Protein AF-A0A061NGL2-F1 (afdb_monomer)

pLDDT: mean 73.77, std 14.97, range [31.89, 95.56]

Mean predicted aligned error: 16.1 Å

Sequence (280 aa):
MYDRYDAMLFIEGTVDHPVAHYEAPSINQSYLPRVLESEIQSIAEEKRIEQSGISEEVIENIAQPITFSLEASDDNARSEAELDQARFFVYILLFVIYFTVLFLGNMIASEVATEKSSRVMELLITSTSPAQQMFGKILGVGLVGLTQYSIIFLVALVTFGMGMDGSLPQVSGNVGQAEQEMIQEASFSLELFMLAFVYFVLGYFLYATLAAMLGSLVTRIEDVGLAVGPMNMLVILALLISMFSLGNPSATITTVTSYIPFFYANDYVFTGWYGRSVLI

Secondary structure (DSSP, 8-state):
-----S-EEEEEEETTEEEEEEE-S-TT--HHHHHHHHHHHHHHHHHHHHHTT--HHHHHHHSS--------SSTTPPPHHHHHHHHHHHHHHHHHHHHHHHHHHHHHHHHHHHHHHSTHHHHHTTTS-HHHHHHHHHHHHHHHHHHHHHHHHHHHHHHHHHHTTT-S----S---HHHHHHHHT----HHHHHHHHHHHHHHHHHHHHHHHHHHHH-SSGGGHHHHHHHHHHHHHHHHHHHHHHHH-TTSHHHHHHHTSGGGTHHHHHHHHHS-S-S--

Foldseek 3Di:
DDDDDQKDWDWDDDLQDIDIDIGHPDPPPPPVVVVVVVVSVVVSVVVCCVVVPPPPVVVCVVPPDDDDDDDDPDPPADDPLLLVLLLVVVLVLLVLLLCLLVVLLLVLLLVLLVCLQDCVVVVVVVPDPPVVVSVVSLVVSVVVSVVVVVVVVVVVCVCVVVVVVVNDDPPPDCCDPSNVVSVVPDPDDPVLVVVSVVVSVLLSVVSNVVSNVLSNVDNDSVCSCVSCVVVSVLSVVLSVLLNVCSVPVQDPSLVVQCVPSNNVVNNVSNCVSRDPDNDD

Solvent-accessible surface area (backbone atoms only — not comparable to full-atom values): 16370 Å² total; per-residue (Å²): 137,79,86,81,75,79,60,49,77,47,79,47,77,48,74,92,56,70,46,75,48,78,48,58,94,56,88,86,60,66,62,63,60,52,51,51,50,55,53,52,48,52,54,35,50,54,51,44,44,66,71,67,69,60,54,69,69,58,52,53,63,70,65,52,77,83,82,82,81,90,76,75,94,47,100,83,56,73,51,70,69,58,50,52,44,50,49,52,54,50,50,53,51,50,52,51,51,53,52,48,44,52,55,54,16,54,50,44,12,43,54,41,9,46,37,67,57,36,74,58,42,74,61,40,67,82,75,49,61,70,68,59,53,53,54,49,47,53,52,50,54,48,50,53,50,52,52,52,51,51,50,54,51,52,50,49,51,51,54,54,61,41,50,75,71,70,75,50,80,78,72,87,60,93,71,49,75,66,60,57,54,52,60,74,72,59,78,81,53,67,67,60,53,52,52,50,49,53,50,48,53,52,50,39,54,56,47,39,53,50,22,37,53,37,10,59,72,44,67,43,60,87,50,31,67,67,53,42,40,67,57,53,52,51,54,51,53,35,51,56,50,45,58,51,28,71,79,40,62,88,39,69,67,39,63,60,37,36,75,39,81,91,34,34,75,57,40,61,61,50,42,67,73,69,50,91,73,88,86,125

Radius of gyration: 32.2 Å; Cα contacts (8 Å, |Δi|>4): 189; chains: 1; bounding box: 90×61×86 Å

Structure (mmCIF, N/CA/C/O backbone):
data_AF-A0A061NGL2-F1
#
_entry.id   AF-A0A061NGL2-F1
#
loop_
_atom_site.group_PDB
_atom_site.id
_atom_site.type_symbol
_atom_site.label_atom_id
_atom_site.label_alt_id
_atom_site.label_comp_id
_atom_site.label_asym_id
_atom_site.label_entity_id
_atom_site.label_seq_id
_atom_site.pdbx_PDB_ins_code
_atom_site.Cartn_x
_atom_site.Cartn_y
_atom_site.Cartn_z
_atom_site.occupancy
_atom_site.B_iso_or_equiv
_atom_site.auth_se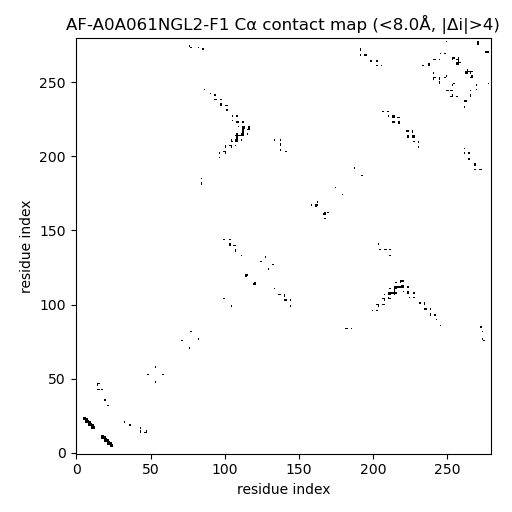q_id
_atom_site.auth_comp_id
_atom_site.auth_asym_id
_atom_site.auth_atom_id
_atom_site.pdbx_PDB_model_num
ATOM 1 N N . MET A 1 1 ? 67.012 -31.009 -23.753 1.00 38.81 1 MET A N 1
ATOM 2 C CA . MET A 1 1 ? 66.091 -30.263 -22.875 1.00 38.81 1 MET A CA 1
ATOM 3 C C . MET A 1 1 ? 65.057 -29.677 -23.824 1.00 38.81 1 MET A C 1
ATOM 5 O O . MET A 1 1 ? 65.388 -28.724 -24.504 1.00 38.81 1 MET A O 1
ATOM 9 N N . TYR A 1 2 ? 63.953 -30.392 -24.068 1.00 44.25 2 TYR A N 1
ATOM 10 C CA . TYR A 1 2 ? 62.964 -30.019 -25.093 1.00 44.25 2 TYR A CA 1
ATOM 11 C C . TYR A 1 2 ? 61.930 -29.077 -24.470 1.00 44.25 2 TYR A C 1
ATOM 13 O O . TYR A 1 2 ? 61.371 -29.418 -23.425 1.00 44.25 2 TYR A O 1
ATOM 21 N N . ASP A 1 3 ? 61.724 -27.920 -25.100 1.00 48.19 3 ASP A N 1
ATOM 22 C CA . ASP A 1 3 ? 60.715 -26.920 -24.748 1.00 48.19 3 ASP A CA 1
ATOM 23 C C . ASP A 1 3 ? 59.327 -27.568 -24.681 1.00 48.19 3 ASP A C 1
ATOM 25 O O . ASP A 1 3 ? 58.820 -28.100 -25.670 1.00 48.19 3 ASP A O 1
ATOM 29 N N . ARG A 1 4 ? 58.720 -27.570 -23.489 1.00 50.47 4 ARG A N 1
ATOM 30 C CA . ARG A 1 4 ? 57.322 -27.971 -23.323 1.00 50.47 4 ARG A CA 1
ATOM 31 C C . ARG A 1 4 ? 56.453 -26.775 -23.679 1.00 50.47 4 ARG A C 1
ATOM 33 O O . ARG A 1 4 ? 56.374 -25.828 -22.909 1.00 50.47 4 ARG A O 1
ATOM 40 N N . TYR A 1 5 ? 55.823 -26.835 -24.842 1.00 57.66 5 TYR A N 1
ATOM 41 C CA . TYR A 1 5 ? 54.740 -25.932 -25.205 1.00 57.66 5 TYR A CA 1
ATOM 42 C C . TYR A 1 5 ? 53.499 -26.259 -24.361 1.00 57.66 5 TYR A C 1
ATOM 44 O O . TYR A 1 5 ? 53.143 -27.430 -24.222 1.00 57.66 5 TYR A O 1
ATOM 52 N N . ASP A 1 6 ? 52.853 -25.234 -23.800 1.00 62.62 6 ASP A N 1
ATOM 53 C CA . ASP A 1 6 ? 51.676 -25.387 -22.931 1.00 62.62 6 ASP A CA 1
ATOM 54 C C . ASP A 1 6 ? 50.353 -25.576 -23.707 1.00 62.62 6 ASP A C 1
ATOM 56 O O . ASP A 1 6 ? 49.388 -26.065 -23.129 1.00 62.62 6 ASP A O 1
ATOM 60 N N . ALA A 1 7 ? 50.301 -25.229 -25.002 1.00 62.44 7 ALA A N 1
ATOM 61 C CA . ALA A 1 7 ? 49.246 -25.569 -25.971 1.00 62.44 7 ALA A CA 1
ATOM 62 C C . ALA A 1 7 ? 49.716 -25.228 -27.403 1.00 62.44 7 ALA A C 1
ATOM 64 O O . ALA A 1 7 ? 50.581 -24.364 -27.575 1.00 62.44 7 ALA A O 1
ATOM 65 N N . MET A 1 8 ? 49.147 -25.866 -28.429 1.00 65.50 8 MET A N 1
ATOM 66 C CA . MET A 1 8 ? 49.402 -25.568 -29.847 1.00 65.50 8 MET A CA 1
ATOM 67 C C . MET A 1 8 ? 48.093 -25.357 -30.611 1.00 65.50 8 MET A C 1
ATOM 69 O O . MET A 1 8 ? 47.112 -26.058 -30.390 1.00 65.50 8 MET A O 1
ATOM 73 N N . LEU A 1 9 ? 48.085 -24.391 -31.529 1.00 68.00 9 LEU A N 1
ATOM 74 C CA . LEU A 1 9 ? 46.975 -24.119 -32.438 1.00 68.00 9 LEU A CA 1
ATOM 75 C C . LEU A 1 9 ? 47.466 -24.315 -33.874 1.00 68.00 9 LEU A C 1
ATOM 77 O O . LEU A 1 9 ? 48.361 -23.598 -34.322 1.00 68.00 9 LEU A O 1
ATOM 81 N N . PHE A 1 10 ? 46.869 -25.262 -34.588 1.00 69.44 10 PHE A N 1
ATOM 82 C CA . PHE A 1 10 ? 47.096 -25.484 -36.011 1.00 69.44 10 PHE A CA 1
ATOM 83 C C . PHE A 1 10 ? 45.914 -24.916 -36.787 1.00 69.44 10 PHE A C 1
ATOM 85 O O . PHE A 1 10 ? 44.768 -25.243 -36.494 1.00 69.44 10 PHE A O 1
ATOM 92 N N . ILE A 1 11 ? 46.181 -24.057 -37.765 1.00 63.62 11 ILE A N 1
ATOM 93 C CA . ILE A 1 11 ? 45.157 -23.523 -38.665 1.00 63.62 11 ILE A CA 1
ATOM 94 C C . ILE A 1 11 ? 45.487 -24.051 -40.057 1.00 63.62 11 ILE A C 1
ATOM 96 O O . ILE A 1 11 ? 46.525 -23.705 -40.622 1.00 63.62 11 ILE A O 1
ATOM 100 N N . GLU A 1 12 ? 44.621 -24.905 -40.588 1.00 65.31 12 GLU A N 1
ATOM 101 C CA . GLU A 1 12 ? 44.744 -25.507 -41.915 1.00 65.31 12 GLU A CA 1
ATOM 102 C C . GLU A 1 12 ? 43.545 -25.110 -42.791 1.00 65.31 12 GLU A C 1
ATOM 104 O O . GLU A 1 12 ? 42.467 -24.805 -42.288 1.00 65.31 12 GLU A O 1
ATOM 109 N N . GLY A 1 13 ? 43.716 -25.105 -44.116 1.00 62.22 13 GLY A N 1
ATOM 110 C CA . GLY A 1 13 ? 42.636 -24.830 -45.074 1.00 62.22 13 GLY A CA 1
ATOM 111 C C . GLY A 1 13 ? 42.765 -23.511 -45.844 1.00 62.22 13 GLY A C 1
ATOM 112 O O . GLY A 1 13 ? 43.790 -22.830 -45.810 1.00 62.22 13 GLY A O 1
ATOM 113 N N . THR A 1 14 ? 41.721 -23.188 -46.607 1.00 58.84 14 THR A N 1
ATOM 114 C CA . THR A 1 14 ? 41.602 -21.962 -47.415 1.00 58.84 14 THR A CA 1
ATOM 115 C C . THR A 1 14 ? 40.806 -20.898 -46.661 1.00 58.84 14 THR A C 1
ATOM 117 O O . THR A 1 14 ? 40.037 -21.227 -45.765 1.00 58.84 14 THR A O 1
ATOM 120 N N . VAL A 1 15 ? 40.935 -19.624 -47.044 1.00 58.91 15 VAL A N 1
ATOM 121 C CA . VAL A 1 15 ? 40.212 -18.495 -46.413 1.00 58.91 15 VAL A CA 1
ATOM 122 C C . VAL A 1 15 ? 38.687 -18.715 -46.372 1.00 58.91 15 VAL A C 1
ATOM 124 O O . VAL A 1 15 ? 38.028 -18.334 -45.408 1.00 58.91 15 VAL A O 1
ATOM 127 N N . ASP A 1 16 ? 38.131 -19.432 -47.350 1.00 56.53 16 ASP A N 1
ATOM 128 C CA . ASP A 1 16 ? 36.709 -19.790 -47.371 1.00 56.53 16 ASP A CA 1
ATOM 129 C C . ASP A 1 16 ? 36.310 -20.840 -46.320 1.00 56.53 16 ASP A C 1
ATOM 131 O O . ASP A 1 16 ? 35.177 -20.825 -45.844 1.00 56.53 16 ASP A O 1
ATOM 135 N N . HIS A 1 17 ? 37.224 -21.724 -45.911 1.00 60.50 17 HIS A N 1
ATOM 136 C CA . HIS A 1 17 ? 36.967 -22.830 -44.980 1.00 60.50 17 HIS A CA 1
ATOM 137 C C . HIS A 1 17 ? 38.187 -23.075 -44.068 1.00 60.50 17 HIS A C 1
ATOM 139 O O . HIS A 1 17 ? 38.893 -24.073 -44.250 1.00 60.50 17 HIS A O 1
ATOM 145 N N . PRO A 1 18 ? 38.477 -22.174 -43.108 1.00 63.97 18 PRO A N 1
ATOM 146 C CA . PRO A 1 18 ? 39.550 -22.394 -42.149 1.00 63.97 18 PRO A CA 1
ATOM 147 C C . PRO A 1 18 ? 39.149 -23.495 -41.162 1.00 63.97 18 PRO A C 1
ATOM 149 O O . PRO A 1 18 ? 38.063 -23.466 -40.581 1.00 63.97 18 PRO A O 1
ATOM 152 N N . VAL A 1 19 ? 40.037 -24.462 -40.959 1.00 68.06 19 VAL A N 1
ATOM 153 C CA . VAL A 1 19 ? 39.898 -25.530 -39.968 1.00 68.06 19 VAL A CA 1
ATOM 154 C C . VAL A 1 19 ? 40.960 -25.306 -38.896 1.00 68.06 19 VAL A C 1
ATOM 156 O O . VAL A 1 19 ? 42.158 -25.380 -39.165 1.00 68.06 19 VAL A O 1
ATOM 159 N N . ALA A 1 20 ? 40.519 -24.993 -37.677 1.00 68.00 20 ALA A N 1
ATOM 160 C CA . ALA A 1 20 ? 41.398 -24.758 -36.539 1.00 68.00 20 ALA A CA 1
ATOM 161 C C . ALA A 1 20 ? 41.412 -25.978 -35.605 1.00 68.00 20 ALA A C 1
ATOM 163 O O . ALA A 1 20 ? 40.375 -26.411 -35.103 1.00 68.00 20 ALA A O 1
ATOM 164 N N . HIS A 1 21 ? 42.599 -26.517 -35.346 1.00 70.50 21 HIS A N 1
ATOM 165 C CA . HIS A 1 21 ? 42.844 -27.603 -34.406 1.00 70.50 21 HIS A CA 1
ATOM 166 C C . HIS A 1 21 ? 43.615 -27.062 -33.200 1.00 70.50 21 HIS A C 1
ATOM 168 O O . HIS A 1 21 ? 44.769 -26.656 -33.322 1.00 70.50 21 HIS A O 1
ATOM 174 N N . TYR A 1 22 ? 42.976 -27.051 -32.031 1.00 70.94 22 TYR A N 1
ATOM 175 C CA . TYR A 1 22 ? 43.598 -26.632 -30.776 1.00 70.94 22 TYR A CA 1
ATOM 176 C C . TYR A 1 22 ? 43.978 -27.856 -29.936 1.00 70.94 22 TYR A C 1
ATOM 178 O O . TYR A 1 22 ? 43.113 -28.619 -29.504 1.00 70.94 22 TYR A O 1
ATOM 186 N N . GLU A 1 23 ? 45.273 -28.040 -29.705 1.00 68.81 23 GLU A N 1
ATOM 187 C CA . GLU A 1 23 ? 45.841 -29.120 -28.907 1.00 68.81 23 GLU A CA 1
ATOM 188 C C . GLU A 1 23 ? 46.327 -28.565 -27.562 1.00 68.81 23 GLU A C 1
ATOM 190 O O . GLU A 1 23 ? 47.229 -27.728 -27.505 1.00 68.81 23 GLU A O 1
ATOM 195 N N . ALA A 1 24 ? 45.726 -29.029 -26.463 1.00 72.56 24 ALA A N 1
ATOM 196 C CA . ALA A 1 24 ? 46.085 -28.610 -25.111 1.00 72.56 24 ALA A CA 1
ATOM 197 C C . ALA A 1 24 ? 46.208 -29.804 -24.144 1.00 72.56 24 ALA A C 1
ATOM 199 O O . ALA A 1 24 ? 45.537 -30.821 -24.333 1.00 72.56 24 ALA A O 1
ATOM 200 N N . PRO A 1 25 ? 46.997 -29.681 -23.055 1.00 64.62 25 PRO A N 1
ATOM 201 C CA . PRO A 1 25 ? 47.223 -30.749 -22.075 1.00 64.62 25 PRO A CA 1
ATOM 202 C C . PRO A 1 25 ? 45.967 -31.202 -21.311 1.00 64.62 25 PRO A C 1
ATOM 204 O O . PRO A 1 25 ? 45.989 -32.244 -20.658 1.00 64.62 25 PRO A O 1
ATOM 207 N N . SER A 1 26 ? 44.890 -30.408 -21.327 1.00 60.12 26 SER A N 1
ATOM 208 C CA . SER A 1 26 ? 43.633 -30.692 -20.628 1.00 60.12 26 SER A CA 1
ATOM 209 C C . SER A 1 26 ? 42.436 -30.051 -21.337 1.00 60.12 26 SER A C 1
ATOM 211 O O . SER A 1 26 ? 42.451 -28.862 -21.643 1.00 60.12 26 SER A O 1
ATOM 213 N N . ILE A 1 27 ? 41.364 -30.828 -21.521 1.00 62.75 27 ILE A N 1
ATOM 214 C CA . ILE A 1 27 ? 40.109 -30.423 -22.189 1.00 62.75 27 ILE A CA 1
ATOM 215 C C . ILE A 1 27 ? 39.273 -29.448 -21.323 1.00 62.75 27 ILE A C 1
ATOM 217 O O . ILE A 1 27 ? 38.357 -28.794 -21.815 1.00 62.75 27 ILE A O 1
ATOM 221 N N . ASN A 1 28 ? 39.609 -29.277 -20.037 1.00 58.25 28 ASN A N 1
ATOM 222 C CA . ASN A 1 28 ? 38.872 -28.400 -19.112 1.00 58.25 28 ASN A CA 1
ATOM 223 C C . ASN A 1 28 ? 39.134 -26.893 -19.312 1.00 58.25 28 ASN A C 1
ATOM 225 O O . ASN A 1 28 ? 38.541 -26.070 -18.615 1.00 58.25 28 ASN A O 1
ATOM 229 N N . GLN A 1 29 ? 40.013 -26.504 -20.237 1.00 61.97 29 GLN A N 1
ATOM 230 C CA . GLN A 1 29 ? 40.279 -25.100 -20.556 1.00 61.97 29 GLN A CA 1
ATOM 231 C C . GLN A 1 29 ? 39.332 -24.618 -21.663 1.00 61.97 29 GLN A C 1
ATOM 233 O O . GLN A 1 29 ? 39.733 -24.459 -22.807 1.00 61.97 29 GLN A O 1
ATOM 238 N N . SER A 1 30 ? 38.056 -24.390 -21.343 1.00 63.69 30 SER A N 1
ATOM 239 C CA . SER A 1 30 ? 37.034 -24.024 -22.346 1.00 63.69 30 SER A CA 1
ATOM 240 C C . SER A 1 30 ? 37.036 -22.543 -22.755 1.00 63.69 30 SER A C 1
ATOM 242 O O . SER A 1 30 ? 36.334 -22.166 -23.689 1.00 63.69 30 SER A O 1
ATOM 244 N N . TYR A 1 31 ? 37.782 -21.690 -22.046 1.00 72.88 31 TYR A N 1
ATOM 245 C CA . TYR A 1 31 ? 37.795 -20.242 -22.276 1.00 72.88 31 TYR A CA 1
ATOM 246 C C . TYR A 1 31 ? 38.684 -19.841 -23.461 1.00 72.88 31 TYR A C 1
ATOM 248 O O . TYR A 1 31 ? 38.203 -19.211 -24.396 1.00 72.88 31 TYR A O 1
ATOM 256 N N . LEU A 1 32 ? 39.959 -20.248 -23.458 1.00 73.31 32 LEU A N 1
ATOM 257 C CA . LEU A 1 32 ? 40.917 -19.874 -24.506 1.00 73.31 32 LEU A CA 1
ATOM 258 C C . LEU A 1 32 ? 40.525 -20.369 -25.913 1.00 73.31 32 LEU A C 1
ATOM 260 O O . LEU A 1 32 ? 40.590 -19.557 -26.832 1.00 73.31 32 LEU A O 1
ATOM 264 N N . PRO A 1 33 ? 40.049 -21.616 -26.115 1.00 75.56 33 PRO A N 1
ATOM 265 C CA . PRO A 1 33 ? 39.593 -22.072 -27.428 1.00 75.56 33 PRO A CA 1
ATOM 266 C C . PRO A 1 33 ? 38.422 -21.255 -27.975 1.00 75.56 33 PRO A C 1
ATOM 268 O O . PRO A 1 33 ? 38.411 -20.955 -29.158 1.00 75.56 33 PRO A O 1
ATOM 271 N N . ARG A 1 34 ? 37.473 -20.839 -27.121 1.00 76.38 34 ARG A N 1
ATOM 272 C CA . ARG A 1 34 ? 36.323 -20.015 -27.536 1.00 76.38 34 ARG A CA 1
ATOM 273 C C . ARG A 1 34 ? 36.727 -18.612 -27.969 1.00 76.38 34 ARG A C 1
ATOM 275 O O . ARG A 1 34 ? 36.160 -18.086 -28.919 1.00 76.38 34 ARG A O 1
ATOM 282 N N . VAL A 1 35 ? 37.692 -18.006 -27.275 1.00 80.50 35 VAL A N 1
ATOM 283 C CA . VAL A 1 35 ? 38.230 -16.699 -27.677 1.00 80.50 35 VAL A CA 1
ATOM 284 C C . VAL A 1 35 ? 38.963 -16.837 -29.010 1.00 80.50 35 VAL A C 1
ATOM 286 O O . VAL A 1 35 ? 38.701 -16.069 -29.926 1.00 80.50 35 VAL A O 1
ATOM 289 N N . LEU A 1 36 ? 39.817 -17.855 -29.156 1.00 79.00 36 LEU A N 1
ATOM 290 C CA . LEU A 1 36 ? 40.545 -18.101 -30.403 1.00 79.00 36 LEU A CA 1
ATOM 291 C C . LEU A 1 36 ? 39.604 -18.403 -31.578 1.00 79.00 36 LEU A C 1
ATOM 293 O O . LEU A 1 36 ? 39.830 -17.895 -32.668 1.00 79.00 36 LEU A O 1
ATOM 297 N N . GLU A 1 37 ? 38.541 -19.178 -31.366 1.00 79.06 37 GLU A N 1
ATOM 298 C CA . GLU A 1 37 ? 37.513 -19.449 -32.377 1.00 79.06 37 GLU A CA 1
ATOM 299 C C . GLU A 1 37 ? 36.807 -18.162 -32.826 1.00 79.06 37 GLU A C 1
ATOM 301 O O . GLU A 1 37 ? 36.716 -17.914 -34.026 1.00 79.06 37 GLU A O 1
ATOM 306 N N . SER A 1 38 ? 36.392 -17.307 -31.883 1.00 81.19 38 SER A N 1
ATOM 307 C CA . SER A 1 38 ? 35.755 -16.019 -32.192 1.00 81.19 38 SER A CA 1
ATOM 308 C C . SER A 1 38 ? 36.679 -15.084 -32.976 1.00 81.19 38 SER A C 1
ATOM 310 O O . SER A 1 38 ? 36.238 -14.453 -33.930 1.00 81.19 38 SER A O 1
ATOM 312 N N . GLU A 1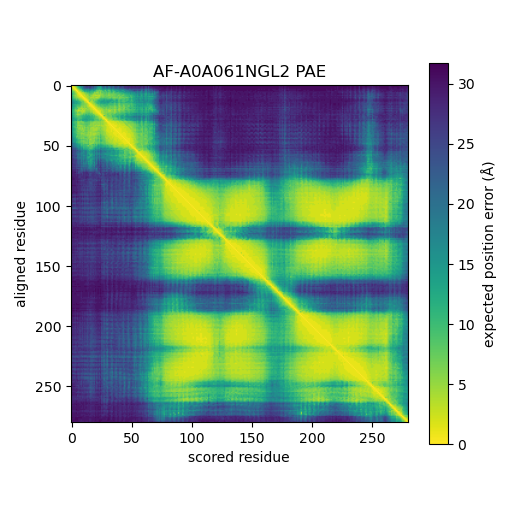 39 ? 37.955 -14.994 -32.597 1.00 78.50 39 GLU A N 1
ATOM 313 C CA . GLU A 1 39 ? 38.937 -14.142 -33.282 1.00 78.50 39 GLU A CA 1
ATOM 314 C C . GLU A 1 39 ? 39.264 -14.670 -34.689 1.00 78.50 39 GLU A C 1
ATOM 316 O O . GLU A 1 39 ? 39.316 -13.904 -35.652 1.00 78.50 39 GLU A O 1
ATOM 321 N N . ILE A 1 40 ? 39.430 -15.991 -34.845 1.00 80.19 40 ILE A N 1
ATOM 322 C CA . ILE A 1 40 ? 39.641 -16.622 -36.159 1.00 80.19 40 ILE A CA 1
ATOM 323 C C . ILE A 1 40 ? 38.418 -16.412 -37.052 1.00 80.19 40 ILE A C 1
ATOM 325 O O . ILE A 1 40 ? 38.580 -16.163 -38.247 1.00 80.19 40 ILE A O 1
ATOM 329 N N . GLN A 1 41 ? 37.212 -16.496 -36.490 1.00 78.44 41 GLN A N 1
ATOM 330 C CA . GLN A 1 41 ? 35.982 -16.265 -37.232 1.00 78.44 41 GLN A CA 1
ATOM 331 C C . GLN A 1 41 ? 35.882 -14.816 -37.726 1.00 78.44 41 GLN A C 1
ATOM 333 O O . GLN A 1 41 ? 35.654 -14.625 -38.920 1.00 78.44 41 GLN A O 1
ATOM 338 N N . SER A 1 42 ? 36.152 -13.821 -36.877 1.00 79.50 42 SER A N 1
ATOM 339 C CA . SER A 1 42 ? 36.176 -12.405 -37.278 1.00 79.50 42 SER A CA 1
ATOM 340 C C . SER A 1 42 ? 37.183 -12.135 -38.403 1.00 79.50 42 SER A C 1
ATOM 342 O O . SER A 1 42 ? 36.847 -11.506 -39.404 1.00 79.50 42 SER A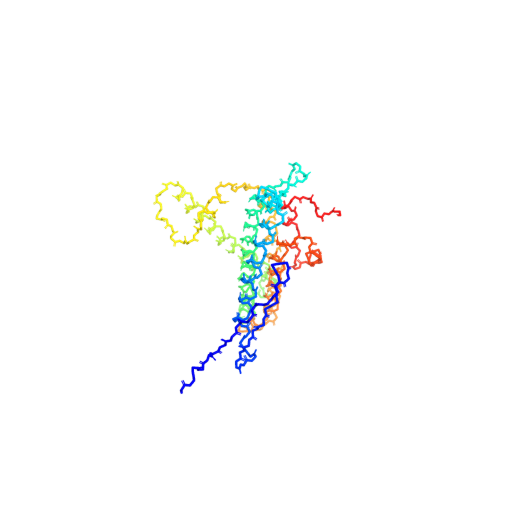 O 1
ATOM 344 N N . ILE A 1 43 ? 38.404 -12.677 -38.295 1.00 79.25 43 ILE A N 1
ATOM 345 C CA . ILE A 1 43 ? 39.451 -12.511 -39.321 1.00 79.25 43 ILE A CA 1
ATOM 346 C C . ILE A 1 43 ? 39.076 -13.233 -40.627 1.00 79.25 43 ILE A C 1
ATOM 348 O O . ILE A 1 43 ? 39.378 -12.755 -41.723 1.00 79.25 43 ILE A O 1
ATOM 352 N N . ALA A 1 44 ? 38.442 -14.405 -40.539 1.00 77.25 44 ALA A N 1
ATOM 353 C CA . ALA A 1 44 ? 37.970 -15.133 -41.713 1.00 77.25 44 ALA A CA 1
ATOM 354 C C . ALA A 1 44 ? 36.823 -14.391 -42.414 1.00 77.25 44 ALA A C 1
ATOM 356 O O . ALA A 1 44 ? 36.786 -14.360 -43.642 1.00 77.25 44 ALA A O 1
ATOM 357 N N . GLU A 1 45 ? 35.909 -13.780 -41.660 1.00 75.25 45 GLU A N 1
ATOM 358 C CA . GLU A 1 45 ? 34.829 -12.941 -42.190 1.00 75.25 45 GLU A CA 1
ATOM 359 C C . GLU A 1 45 ? 35.377 -11.693 -42.896 1.00 75.25 45 GLU A C 1
ATOM 361 O O . GLU A 1 45 ? 35.014 -11.455 -44.048 1.00 75.25 45 GLU A O 1
ATOM 366 N N . GLU A 1 46 ? 36.326 -10.979 -42.283 1.00 73.94 46 GLU A N 1
ATOM 367 C CA . GLU A 1 46 ? 37.010 -9.821 -42.881 1.00 73.94 46 GLU A CA 1
ATOM 368 C C . GLU A 1 46 ? 37.712 -10.184 -44.201 1.00 73.94 46 GLU A C 1
ATOM 370 O O . GLU A 1 46 ? 37.532 -9.522 -45.225 1.00 73.94 46 GLU A O 1
ATOM 375 N N . LYS A 1 47 ? 38.451 -11.300 -44.229 1.00 72.88 47 LYS A N 1
ATOM 376 C CA . LYS A 1 47 ? 39.133 -11.745 -45.454 1.00 72.88 47 LYS A CA 1
ATOM 377 C C . LYS A 1 47 ? 38.180 -12.258 -46.532 1.00 72.88 47 LYS A C 1
ATOM 379 O O . LYS A 1 47 ? 38.468 -12.089 -47.716 1.00 72.88 47 LYS A O 1
ATOM 384 N N . ARG A 1 48 ? 37.062 -12.897 -46.167 1.00 72.00 48 ARG A N 1
ATOM 385 C CA . ARG A 1 48 ? 36.024 -13.311 -47.133 1.00 72.00 48 ARG A CA 1
ATOM 386 C C . ARG A 1 48 ? 35.361 -12.096 -47.767 1.00 72.00 48 ARG A C 1
ATOM 388 O O . ARG A 1 48 ? 35.133 -12.089 -48.974 1.00 72.00 48 ARG A O 1
ATOM 395 N N . ILE A 1 49 ? 35.103 -11.065 -46.969 1.00 71.38 49 ILE A N 1
ATOM 396 C CA . ILE A 1 49 ? 34.627 -9.762 -47.428 1.00 71.38 49 ILE A CA 1
ATOM 397 C C . ILE A 1 49 ? 35.604 -9.175 -48.457 1.00 71.38 49 ILE A C 1
ATOM 399 O O . ILE A 1 49 ? 35.195 -8.899 -49.585 1.00 71.38 49 ILE A O 1
ATOM 403 N N . GLU A 1 50 ? 36.897 -9.116 -48.130 1.00 70.44 50 GLU A N 1
ATOM 404 C CA . GLU A 1 50 ? 37.945 -8.593 -49.019 1.00 70.44 50 GLU A CA 1
ATOM 405 C C . GLU A 1 50 ? 38.050 -9.387 -50.341 1.00 70.44 50 GLU A C 1
ATOM 407 O O . GLU A 1 50 ? 38.169 -8.810 -51.423 1.00 70.44 50 GLU A O 1
ATOM 412 N N . GLN A 1 51 ? 37.953 -10.721 -50.280 1.00 70.44 51 GLN A N 1
ATOM 413 C CA . GLN A 1 51 ? 38.081 -11.608 -51.448 1.00 70.44 51 GLN A CA 1
ATOM 414 C C . GLN A 1 51 ? 36.824 -11.690 -52.317 1.00 70.44 51 GLN A C 1
ATOM 416 O O . GLN A 1 51 ? 36.920 -11.952 -53.518 1.00 70.44 51 GLN A O 1
ATOM 421 N N . SER A 1 52 ? 35.647 -11.465 -51.735 1.00 68.06 52 SER A N 1
ATOM 422 C CA . SER A 1 52 ? 34.366 -11.509 -52.449 1.00 68.06 52 SER A CA 1
ATOM 423 C C . SER A 1 52 ? 34.155 -10.324 -53.402 1.00 68.06 52 SER A C 1
ATOM 425 O O . SER A 1 52 ? 33.217 -10.340 -54.199 1.00 68.06 52 SER A O 1
ATOM 427 N N . GLY A 1 53 ? 35.032 -9.310 -53.355 1.00 66.69 53 GLY A N 1
ATOM 428 C CA . GLY A 1 53 ? 34.961 -8.124 -54.213 1.00 66.69 53 GLY A CA 1
ATOM 429 C C . GLY A 1 53 ? 33.726 -7.256 -53.955 1.00 66.69 53 GLY A C 1
ATOM 430 O O . GLY A 1 53 ? 33.393 -6.398 -54.774 1.00 66.69 53 GLY A O 1
ATOM 431 N N . ILE A 1 54 ? 33.031 -7.496 -52.842 1.00 71.44 54 ILE A N 1
ATOM 432 C CA . ILE A 1 54 ? 31.904 -6.692 -52.382 1.00 71.44 54 ILE A CA 1
ATOM 433 C C . ILE A 1 54 ? 32.488 -5.362 -51.903 1.00 71.44 54 ILE A C 1
ATOM 435 O O . ILE A 1 54 ? 33.396 -5.351 -51.075 1.00 71.44 54 ILE A O 1
ATOM 439 N N . SER A 1 55 ? 32.019 -4.237 -52.453 1.00 69.88 55 SER A N 1
ATOM 440 C CA . SER A 1 55 ? 32.505 -2.934 -52.000 1.00 69.88 55 SER A CA 1
ATOM 441 C C . SER A 1 55 ? 32.145 -2.735 -50.528 1.00 69.88 55 SER A C 1
ATOM 443 O O . SER A 1 55 ? 31.062 -3.119 -50.086 1.00 69.88 55 SER A O 1
ATOM 445 N N . GLU A 1 56 ? 33.050 -2.115 -49.775 1.00 66.06 56 GLU A N 1
ATOM 446 C CA . GLU A 1 56 ? 32.872 -1.786 -48.353 1.00 66.06 56 GLU A CA 1
ATOM 447 C C . GLU A 1 56 ? 31.547 -1.034 -48.109 1.00 66.06 56 GLU A C 1
ATOM 449 O O . GLU A 1 56 ? 30.832 -1.302 -47.150 1.00 66.06 56 GLU A O 1
ATOM 454 N N . GLU A 1 57 ? 31.128 -0.229 -49.089 1.00 63.91 57 GLU A N 1
ATOM 455 C CA . GLU A 1 57 ? 29.839 0.468 -49.141 1.00 63.91 57 GLU A CA 1
ATOM 456 C C . GLU A 1 57 ? 28.614 -0.474 -49.138 1.00 63.91 57 GLU A C 1
ATOM 458 O O . GLU A 1 57 ? 27.592 -0.168 -48.526 1.00 63.91 57 GLU A O 1
ATOM 463 N N . VAL A 1 58 ? 28.674 -1.639 -49.794 1.00 68.38 58 VAL A N 1
ATOM 464 C CA . VAL A 1 58 ? 27.576 -2.627 -49.776 1.00 68.38 58 VAL A CA 1
ATOM 465 C C . VAL A 1 58 ? 27.495 -3.320 -48.415 1.00 68.38 58 VAL A C 1
ATOM 467 O O . VAL A 1 58 ? 26.397 -3.615 -47.947 1.00 68.38 58 VAL A O 1
ATOM 470 N N . ILE A 1 59 ? 28.630 -3.536 -47.751 1.00 68.50 59 ILE A N 1
ATOM 471 C CA . ILE A 1 59 ? 28.671 -4.136 -46.412 1.00 68.50 59 ILE A CA 1
ATOM 472 C C . ILE A 1 59 ? 28.171 -3.150 -45.364 1.00 68.50 59 ILE A C 1
ATOM 474 O O . ILE A 1 59 ? 27.342 -3.531 -44.541 1.00 68.50 59 ILE A O 1
ATOM 478 N N . GLU A 1 60 ? 28.576 -1.881 -45.440 1.00 70.38 60 GLU A N 1
ATOM 479 C CA . GLU A 1 60 ? 28.037 -0.829 -44.575 1.00 70.38 60 GLU A CA 1
ATOM 480 C C . GLU A 1 60 ? 26.527 -0.660 -44.749 1.00 70.38 60 GLU A C 1
ATOM 482 O O . GLU A 1 60 ? 25.829 -0.448 -43.760 1.00 70.38 60 GLU A O 1
ATOM 487 N N . ASN A 1 61 ? 26.007 -0.800 -45.974 1.00 71.56 61 ASN A N 1
ATOM 488 C CA . ASN A 1 61 ? 24.569 -0.746 -46.246 1.00 71.56 61 ASN A CA 1
ATOM 489 C C . ASN A 1 61 ? 23.803 -1.962 -45.700 1.00 71.56 61 ASN A C 1
ATOM 491 O O . ASN A 1 61 ? 22.683 -1.807 -45.218 1.00 71.56 61 ASN A O 1
ATOM 495 N N . ILE A 1 62 ? 24.385 -3.165 -45.749 1.00 71.81 62 ILE A N 1
ATOM 496 C CA . ILE A 1 62 ? 23.776 -4.382 -45.179 1.00 71.81 62 ILE A CA 1
ATOM 497 C C . ILE A 1 62 ? 23.852 -4.373 -43.644 1.00 71.81 62 ILE A C 1
ATOM 499 O O . ILE A 1 62 ? 22.944 -4.871 -42.981 1.00 71.81 62 ILE A O 1
ATOM 503 N N . ALA A 1 63 ? 24.916 -3.799 -43.081 1.00 69.88 63 ALA A N 1
ATOM 504 C CA . ALA A 1 63 ? 25.147 -3.697 -41.643 1.00 69.88 63 ALA A CA 1
ATOM 505 C C . ALA A 1 63 ? 24.466 -2.480 -40.991 1.00 69.88 63 ALA A C 1
ATOM 507 O O . ALA A 1 63 ? 24.574 -2.315 -39.773 1.00 69.88 63 ALA A O 1
ATOM 508 N N . GLN A 1 64 ? 23.763 -1.634 -41.760 1.00 72.00 64 GLN A N 1
ATOM 509 C CA . GLN A 1 64 ? 22.999 -0.533 -41.180 1.00 72.00 64 GLN A CA 1
ATOM 510 C C . GLN A 1 64 ? 21.979 -1.088 -40.174 1.00 72.00 64 GLN A C 1
ATOM 512 O O . GLN A 1 64 ? 21.158 -1.941 -40.530 1.00 72.00 64 GLN A O 1
ATOM 517 N N . PRO A 1 65 ? 21.989 -0.608 -38.920 1.00 63.59 65 PRO A N 1
ATOM 518 C CA . PRO A 1 65 ? 21.003 -1.027 -37.943 1.00 63.59 65 PRO A CA 1
ATOM 519 C C . PRO A 1 65 ? 19.613 -0.587 -38.406 1.00 63.59 65 PRO A C 1
ATOM 521 O O . PRO A 1 65 ? 19.385 0.568 -38.773 1.00 63.59 65 PRO A O 1
ATOM 524 N N . ILE A 1 66 ? 18.659 -1.516 -38.363 1.00 70.44 66 ILE A N 1
ATOM 525 C CA . ILE A 1 66 ? 17.257 -1.201 -38.632 1.00 70.44 66 ILE A CA 1
ATOM 526 C C . ILE A 1 66 ? 16.796 -0.223 -37.549 1.00 70.44 66 ILE A C 1
ATOM 528 O O . ILE A 1 66 ? 16.726 -0.573 -36.371 1.00 70.44 66 ILE A O 1
ATOM 532 N N . THR A 1 67 ? 16.486 1.011 -37.947 1.00 61.22 67 THR A N 1
ATOM 533 C CA . THR A 1 67 ? 15.914 2.007 -37.037 1.00 61.22 67 THR A CA 1
ATOM 534 C C . THR A 1 67 ? 14.449 1.654 -36.807 1.00 61.22 67 THR A C 1
ATOM 536 O O . THR A 1 67 ? 13.609 1.832 -37.687 1.00 61.22 67 THR A O 1
ATOM 539 N N . PHE A 1 68 ? 14.150 1.097 -35.636 1.00 50.47 68 PHE A N 1
ATOM 540 C CA . PHE A 1 68 ? 12.790 0.771 -35.221 1.00 50.47 68 PHE A CA 1
ATOM 541 C C . PHE A 1 68 ? 12.177 1.994 -34.526 1.00 50.47 68 PHE A C 1
ATOM 543 O O . PHE A 1 68 ? 12.563 2.318 -33.406 1.00 50.47 68 PHE A O 1
ATOM 550 N N . SER A 1 69 ? 11.257 2.689 -35.202 1.00 55.78 69 SER A N 1
ATOM 551 C CA . SER A 1 69 ? 10.467 3.779 -34.613 1.00 55.78 69 SER A CA 1
ATOM 552 C C . SER A 1 69 ? 9.091 3.245 -34.224 1.00 55.78 69 SER A C 1
ATOM 554 O O . SER A 1 69 ? 8.366 2.727 -35.076 1.00 55.78 69 SER A O 1
ATOM 556 N N . LEU A 1 70 ? 8.750 3.333 -32.939 1.00 58.16 70 LEU A N 1
ATOM 557 C CA . LEU A 1 70 ? 7.435 2.977 -32.416 1.00 58.16 70 LEU A CA 1
ATOM 558 C C . LEU A 1 70 ? 6.586 4.253 -32.354 1.00 58.16 70 LEU A C 1
ATOM 560 O O . LEU A 1 70 ? 6.784 5.089 -31.480 1.00 58.16 70 LEU A O 1
ATOM 564 N N . GLU A 1 71 ? 5.643 4.404 -33.280 1.00 59.12 71 GLU A N 1
ATOM 565 C CA . GLU A 1 71 ? 4.682 5.510 -33.271 1.00 59.12 71 GLU A CA 1
ATOM 566 C C . GLU A 1 71 ? 3.311 5.002 -32.822 1.00 59.12 71 GLU A C 1
ATOM 568 O O . GLU A 1 71 ? 2.841 3.945 -33.256 1.00 59.12 71 GLU A O 1
ATOM 573 N N . ALA A 1 72 ? 2.661 5.746 -31.930 1.00 61.19 72 ALA A N 1
ATOM 574 C CA . ALA A 1 72 ? 1.313 5.422 -31.500 1.00 61.19 72 ALA A CA 1
ATOM 575 C C . ALA A 1 72 ? 0.301 5.788 -32.599 1.00 61.19 72 ALA A C 1
ATOM 577 O O . ALA A 1 72 ? 0.347 6.872 -33.167 1.00 61.19 72 ALA A O 1
ATOM 578 N N . SER A 1 73 ? -0.624 4.874 -32.899 1.00 56.94 73 SER A N 1
ATOM 579 C CA . SER A 1 73 ? -1.574 5.015 -34.015 1.00 56.94 73 SER A CA 1
ATOM 580 C C . SER A 1 73 ? -2.813 5.875 -33.696 1.00 56.94 73 SER A C 1
ATOM 582 O O . SER A 1 73 ? -3.677 6.011 -34.562 1.00 56.94 73 SER A O 1
ATOM 584 N N . ASP A 1 74 ? -2.944 6.401 -32.476 1.00 67.31 74 ASP A N 1
ATOM 585 C CA . ASP A 1 74 ? -4.092 7.196 -32.013 1.00 67.31 74 ASP A CA 1
ATOM 586 C C . ASP A 1 74 ? -3.645 8.641 -31.731 1.00 67.31 74 ASP A C 1
ATOM 588 O O . ASP A 1 74 ? -2.656 8.848 -31.032 1.00 67.31 74 ASP A O 1
ATOM 592 N N . ASP A 1 75 ? -4.389 9.632 -32.234 1.00 56.72 75 ASP A N 1
ATOM 593 C CA . ASP A 1 75 ? -4.127 11.069 -32.033 1.00 56.72 75 ASP A CA 1
ATOM 594 C C . ASP A 1 75 ? -4.198 11.489 -30.548 1.00 56.72 75 ASP A C 1
ATOM 596 O O . ASP A 1 75 ? -3.681 12.542 -30.177 1.00 56.72 75 ASP A O 1
ATOM 600 N N . ASN A 1 76 ? -4.827 10.680 -29.683 1.00 57.09 76 ASN A N 1
ATOM 601 C CA . ASN A 1 76 ? -4.861 10.884 -28.226 1.00 57.09 76 ASN A CA 1
ATOM 602 C C . ASN A 1 76 ? -3.827 10.047 -27.454 1.00 57.09 76 ASN A C 1
ATOM 604 O O . ASN A 1 76 ? -3.870 10.005 -26.217 1.00 57.09 76 ASN A O 1
ATOM 608 N N . ALA A 1 77 ? -2.933 9.335 -28.139 1.00 57.84 77 ALA A N 1
ATOM 609 C CA . ALA A 1 77 ? -1.915 8.552 -27.464 1.00 57.84 77 ALA A CA 1
ATOM 610 C C . ALA A 1 77 ? -0.906 9.473 -26.768 1.00 57.84 77 ALA A C 1
ATOM 612 O O . ALA A 1 77 ? -0.276 10.328 -27.386 1.00 57.84 77 ALA A O 1
ATOM 613 N N . ARG A 1 78 ? -0.762 9.278 -25.456 1.00 65.38 78 ARG A N 1
ATOM 614 C CA . ARG A 1 78 ? 0.240 9.974 -24.648 1.00 65.38 78 ARG A CA 1
ATOM 615 C C . ARG A 1 78 ? 1.638 9.570 -25.095 1.00 65.38 78 ARG A C 1
ATOM 617 O O . ARG A 1 78 ? 1.875 8.399 -25.403 1.00 65.38 78 ARG A O 1
ATOM 624 N N . SER A 1 79 ? 2.553 10.532 -25.094 1.00 67.50 79 SER A N 1
ATOM 625 C CA . SER A 1 79 ? 3.968 10.264 -25.353 1.00 67.50 79 SER A CA 1
ATOM 626 C C . SER A 1 79 ? 4.546 9.307 -24.301 1.00 67.50 79 SER A C 1
ATOM 628 O O . SER A 1 79 ? 4.041 9.225 -23.178 1.00 67.50 79 SER A O 1
ATOM 630 N N . GLU A 1 80 ? 5.629 8.596 -24.630 1.00 68.50 80 GLU A N 1
ATOM 631 C CA . GLU A 1 80 ? 6.295 7.711 -23.660 1.00 68.50 80 GLU A CA 1
ATOM 632 C C . GLU A 1 80 ? 6.721 8.467 -22.390 1.00 68.50 80 GLU A C 1
ATOM 634 O O . GLU A 1 80 ? 6.527 7.963 -21.286 1.00 68.50 80 GLU A O 1
ATOM 639 N N . ALA A 1 81 ? 7.185 9.714 -22.527 1.00 67.62 81 ALA A N 1
ATOM 640 C CA . ALA A 1 81 ? 7.565 10.565 -21.399 1.00 67.62 81 ALA A CA 1
ATOM 641 C C . ALA A 1 81 ? 6.380 10.890 -20.465 1.00 67.62 81 ALA A C 1
ATOM 643 O O . ALA A 1 81 ? 6.510 10.806 -19.242 1.00 67.62 81 ALA A O 1
ATOM 644 N N . GLU A 1 82 ? 5.203 11.205 -21.018 1.00 67.06 82 GLU A N 1
ATOM 645 C CA . GLU A 1 82 ? 3.983 11.443 -20.230 1.00 67.06 82 GLU A CA 1
ATOM 646 C C . GLU A 1 82 ? 3.493 10.167 -19.533 1.00 67.06 82 GLU A C 1
ATOM 648 O O . GLU A 1 82 ? 3.014 10.215 -18.396 1.00 67.06 82 GLU A O 1
ATOM 653 N N . LEU A 1 83 ? 3.616 9.011 -20.194 1.00 70.44 83 LEU A N 1
ATOM 654 C CA . LEU A 1 83 ? 3.266 7.718 -19.607 1.00 70.44 83 LEU A CA 1
ATOM 655 C C . LEU A 1 83 ? 4.217 7.336 -18.469 1.00 70.44 83 LEU A C 1
ATOM 657 O O . LEU A 1 83 ? 3.758 6.843 -17.437 1.00 70.44 83 LEU A O 1
ATOM 661 N N . ASP A 1 84 ? 5.513 7.593 -18.610 1.00 74.06 84 ASP A N 1
ATOM 662 C CA . ASP A 1 84 ? 6.501 7.323 -17.564 1.00 74.06 84 ASP A CA 1
ATOM 663 C C . ASP A 1 84 ? 6.340 8.254 -16.359 1.00 74.06 84 ASP A C 1
ATOM 665 O O . ASP A 1 84 ? 6.381 7.796 -15.211 1.00 74.06 84 ASP A O 1
ATOM 669 N N . GLN A 1 85 ? 6.034 9.531 -16.593 1.00 71.00 85 GLN A N 1
ATOM 670 C CA . GLN A 1 85 ? 5.653 10.466 -15.534 1.00 71.00 85 GLN A CA 1
ATOM 671 C C . GLN A 1 85 ? 4.381 10.004 -14.806 1.00 71.00 85 GLN A C 1
ATOM 673 O O . GLN A 1 85 ? 4.352 9.940 -13.573 1.00 71.00 85 GLN A O 1
ATOM 678 N N . ALA A 1 86 ? 3.340 9.616 -15.547 1.00 73.12 86 ALA A N 1
ATOM 679 C CA . ALA A 1 86 ? 2.111 9.068 -14.981 1.00 73.12 86 ALA A CA 1
ATOM 680 C C . ALA A 1 86 ? 2.375 7.815 -14.128 1.00 73.12 86 ALA A C 1
ATOM 682 O O . ALA A 1 86 ? 1.906 7.729 -12.989 1.00 73.12 86 ALA A O 1
ATOM 683 N N . ARG A 1 87 ? 3.164 6.862 -14.641 1.00 75.75 87 ARG A N 1
ATOM 684 C CA . ARG A 1 87 ? 3.571 5.650 -13.911 1.00 75.75 87 ARG A CA 1
ATOM 685 C C . ARG A 1 87 ? 4.251 6.003 -12.596 1.00 75.75 87 ARG A C 1
ATOM 687 O O . ARG A 1 87 ? 3.885 5.438 -11.566 1.00 75.75 87 ARG A O 1
ATOM 694 N N . PHE A 1 88 ? 5.195 6.942 -12.616 1.00 79.06 88 PHE A N 1
ATOM 695 C CA . PHE A 1 88 ? 5.916 7.382 -11.423 1.00 79.06 88 PHE A CA 1
ATOM 696 C C . PHE A 1 88 ? 4.967 7.896 -10.329 1.00 79.06 88 PHE A C 1
ATOM 698 O O . PHE A 1 88 ? 5.034 7.441 -9.182 1.00 79.06 88 PHE A O 1
ATOM 705 N N . PHE A 1 89 ? 4.014 8.765 -10.677 1.00 75.31 89 PHE A N 1
ATOM 706 C CA . PHE A 1 89 ? 3.025 9.261 -9.714 1.00 75.31 89 PHE A CA 1
ATOM 707 C C . PHE A 1 89 ? 2.095 8.162 -9.190 1.00 75.31 89 PHE A C 1
ATOM 709 O O . PHE A 1 89 ? 1.792 8.135 -7.993 1.00 75.31 89 PHE A O 1
ATOM 716 N N . VAL A 1 90 ? 1.668 7.231 -10.047 1.00 77.50 90 VAL A N 1
ATOM 717 C CA . VAL A 1 90 ? 0.836 6.098 -9.617 1.00 77.50 90 VAL A CA 1
ATOM 718 C C . VAL A 1 90 ? 1.612 5.178 -8.670 1.00 77.50 90 VAL A C 1
ATOM 720 O O . VAL A 1 90 ? 1.043 4.735 -7.672 1.00 77.50 90 VAL A O 1
ATOM 723 N N . TYR A 1 91 ? 2.910 4.949 -8.897 1.00 81.62 91 TYR A N 1
ATOM 724 C CA . TYR A 1 91 ? 3.754 4.214 -7.949 1.00 81.62 91 TYR A CA 1
ATOM 725 C C . TYR A 1 91 ? 3.799 4.898 -6.581 1.00 81.62 91 TYR A C 1
ATOM 727 O O . TYR A 1 91 ? 3.560 4.236 -5.569 1.00 81.62 91 TYR A O 1
ATOM 735 N N . ILE A 1 92 ? 4.043 6.212 -6.533 1.00 82.75 92 ILE A N 1
ATOM 736 C CA . ILE A 1 92 ? 4.039 6.968 -5.270 1.00 82.75 92 ILE A CA 1
ATOM 737 C C . ILE A 1 92 ? 2.691 6.814 -4.560 1.00 82.75 92 ILE A C 1
ATOM 739 O O . ILE A 1 92 ? 2.652 6.494 -3.371 1.00 82.75 92 ILE A O 1
ATOM 743 N N . LEU A 1 93 ? 1.585 6.996 -5.283 1.00 80.44 93 LEU A N 1
ATOM 744 C CA . LEU A 1 93 ? 0.240 6.870 -4.727 1.00 80.44 93 LEU A CA 1
ATOM 745 C C . LEU A 1 93 ? -0.021 5.463 -4.165 1.00 80.44 93 LEU A C 1
ATOM 747 O O . LEU A 1 93 ? -0.556 5.338 -3.061 1.00 80.44 93 LEU A O 1
ATOM 751 N N . LEU A 1 94 ? 0.385 4.410 -4.882 1.00 83.94 94 LEU A N 1
ATOM 752 C CA . LEU A 1 94 ? 0.268 3.024 -4.421 1.00 83.94 94 LEU A CA 1
ATOM 753 C C . LEU A 1 94 ? 1.039 2.790 -3.123 1.00 83.94 94 LEU A C 1
ATOM 755 O O . LEU A 1 94 ? 0.497 2.188 -2.196 1.00 83.94 94 LEU A O 1
ATOM 759 N N . PHE A 1 95 ? 2.269 3.299 -3.022 1.00 87.25 95 PHE A N 1
ATOM 760 C CA . PHE A 1 95 ? 3.052 3.207 -1.789 1.00 87.25 95 PHE A CA 1
ATOM 761 C C . PHE A 1 95 ? 2.399 3.970 -0.638 1.00 87.25 95 PHE A C 1
ATOM 763 O O . PHE A 1 95 ? 2.328 3.449 0.477 1.00 87.25 95 PHE A O 1
ATOM 770 N N . VAL A 1 96 ? 1.881 5.174 -0.892 1.00 86.25 96 VAL A N 1
ATOM 771 C CA . VAL A 1 96 ? 1.164 5.955 0.124 1.00 86.25 96 VAL A CA 1
ATOM 772 C C . VAL A 1 96 ? -0.052 5.180 0.627 1.00 86.25 96 VAL A C 1
ATOM 774 O O . VAL A 1 96 ? -0.189 5.018 1.839 1.00 86.25 96 VAL A O 1
ATOM 777 N N . ILE A 1 97 ? -0.894 4.642 -0.262 1.00 86.31 97 ILE A N 1
ATOM 778 C CA . ILE A 1 97 ? -2.062 3.825 0.114 1.00 86.31 97 ILE A CA 1
ATOM 779 C C . ILE A 1 97 ? -1.625 2.590 0.910 1.00 86.31 97 ILE A C 1
ATOM 781 O O . ILE A 1 97 ? -2.186 2.318 1.972 1.00 86.31 97 ILE A O 1
ATOM 785 N N . TYR A 1 98 ? -0.604 1.874 0.436 1.00 89.75 98 TYR A N 1
ATOM 786 C CA . TYR A 1 98 ? -0.056 0.690 1.094 1.00 89.75 98 TYR A CA 1
ATOM 787 C C . TYR A 1 98 ? 0.366 0.981 2.538 1.00 89.75 98 TYR A C 1
ATOM 789 O O . TYR A 1 98 ? -0.103 0.324 3.473 1.00 89.75 98 TYR A O 1
ATOM 797 N N . PHE A 1 99 ? 1.202 2.003 2.741 1.00 90.00 99 PHE A N 1
ATOM 798 C CA . PHE A 1 99 ? 1.648 2.380 4.078 1.00 90.00 99 PHE A CA 1
ATOM 799 C C . PHE A 1 99 ? 0.489 2.888 4.931 1.00 90.00 99 PHE A C 1
ATOM 801 O O . PHE A 1 99 ? 0.393 2.509 6.096 1.00 90.00 99 PHE A O 1
ATOM 808 N N . THR A 1 100 ? -0.420 3.679 4.359 1.00 89.50 100 THR A N 1
ATOM 809 C CA . THR A 1 100 ? -1.616 4.163 5.063 1.00 89.50 100 THR A CA 1
ATOM 810 C C . THR A 1 100 ? -2.402 3.008 5.658 1.00 89.50 100 THR A C 1
ATOM 812 O O . THR A 1 100 ? -2.683 2.981 6.855 1.00 89.50 100 THR A O 1
ATOM 815 N N . VAL A 1 101 ? -2.761 2.047 4.810 1.00 91.12 101 VAL A N 1
ATOM 816 C CA . VAL A 1 101 ? -3.618 0.928 5.177 1.00 91.12 101 VAL A CA 1
ATOM 817 C C . VAL A 1 101 ? -2.951 0.068 6.245 1.00 91.12 101 VAL A C 1
ATOM 819 O O . VAL A 1 101 ? -3.601 -0.285 7.230 1.00 91.12 101 VAL A O 1
ATOM 822 N N . LEU A 1 102 ? -1.657 -0.227 6.095 1.00 93.12 102 LEU A N 1
ATOM 823 C CA . LEU A 1 102 ? -0.928 -0.992 7.100 1.00 93.12 102 LEU A CA 1
ATOM 824 C C . LEU A 1 102 ? -0.834 -0.234 8.424 1.00 93.12 102 LEU A C 1
ATOM 826 O O . LEU A 1 102 ? -1.222 -0.778 9.456 1.00 93.12 102 LEU A O 1
ATOM 830 N N . PHE A 1 103 ? -0.350 1.008 8.428 1.00 93.31 103 PHE A N 1
ATOM 831 C CA . PHE A 1 103 ? -0.144 1.747 9.674 1.00 93.31 103 PHE A CA 1
ATOM 832 C C . PHE A 1 103 ? -1.462 2.035 10.394 1.00 93.31 103 PHE A C 1
ATOM 834 O O . PHE A 1 103 ? -1.603 1.692 11.570 1.00 93.31 103 PHE A O 1
ATOM 841 N N . LEU A 1 104 ? -2.448 2.600 9.693 1.00 94.19 104 LEU A N 1
ATOM 842 C CA . LEU A 1 104 ? -3.739 2.918 10.300 1.00 94.19 104 LEU A CA 1
ATOM 843 C C . LEU A 1 104 ? -4.511 1.649 10.674 1.00 94.19 104 LEU A C 1
ATOM 845 O O . LEU A 1 104 ? -5.132 1.614 11.732 1.00 94.19 104 LEU A O 1
ATOM 849 N N . GLY A 1 105 ? -4.432 0.584 9.870 1.00 94.19 105 GLY A N 1
ATOM 850 C CA . GLY A 1 105 ? -5.047 -0.705 10.193 1.00 94.19 105 GLY A CA 1
ATOM 851 C C . GLY A 1 105 ? -4.474 -1.316 11.475 1.00 94.19 105 GLY A C 1
ATOM 852 O O . GLY A 1 105 ? -5.229 -1.672 12.381 1.00 94.19 105 GLY A O 1
ATOM 853 N N . ASN A 1 106 ? -3.145 -1.373 11.607 1.00 94.25 106 ASN A N 1
ATOM 854 C CA . ASN A 1 106 ? -2.496 -1.868 12.828 1.00 94.25 106 ASN A CA 1
ATOM 855 C C . ASN A 1 106 ? -2.839 -0.999 14.052 1.00 94.25 106 ASN A C 1
ATOM 857 O O . ASN A 1 106 ? -3.047 -1.537 15.144 1.00 94.25 106 ASN A O 1
ATOM 861 N N . MET A 1 107 ? -2.950 0.322 13.871 1.00 94.94 107 MET A N 1
ATOM 862 C CA . MET A 1 107 ? -3.367 1.239 14.933 1.00 94.94 107 MET A CA 1
ATOM 863 C C . MET A 1 107 ? -4.798 0.941 15.398 1.00 94.94 107 MET A C 1
ATOM 865 O O . MET A 1 107 ? -5.014 0.713 16.587 1.00 94.94 107 MET A O 1
ATOM 869 N N . ILE A 1 108 ? -5.752 0.821 14.468 1.00 95.38 108 ILE A N 1
ATOM 870 C CA . ILE A 1 108 ? -7.152 0.482 14.776 1.00 95.38 108 ILE A CA 1
ATOM 871 C C . ILE A 1 108 ? -7.244 -0.859 15.508 1.00 95.38 108 ILE A C 1
ATOM 873 O O . ILE A 1 108 ? -7.909 -0.956 16.539 1.00 95.38 108 ILE A O 1
ATOM 877 N N . ALA A 1 109 ? -6.567 -1.895 15.008 1.00 95.00 109 ALA A N 1
ATOM 878 C CA . ALA A 1 109 ? -6.613 -3.220 15.621 1.00 95.00 109 ALA A CA 1
ATOM 879 C C . ALA A 1 109 ? -6.071 -3.212 17.060 1.00 95.00 109 ALA A C 1
ATOM 881 O O . ALA A 1 109 ? -6.659 -3.832 17.950 1.00 95.00 109 ALA A O 1
ATOM 882 N N . SER A 1 110 ? -4.990 -2.466 17.296 1.00 93.75 110 SER A N 1
ATOM 883 C CA . SER A 1 110 ? -4.386 -2.314 18.623 1.00 93.75 110 SER A CA 1
ATOM 884 C C . SER A 1 110 ? -5.299 -1.546 19.579 1.00 93.75 110 SER A C 1
ATOM 886 O O . SER A 1 110 ? -5.465 -1.947 20.733 1.00 93.75 110 SER A O 1
ATOM 888 N N . GLU A 1 111 ? -5.936 -0.472 19.111 1.00 92.00 111 GLU A N 1
ATOM 889 C CA . GLU A 1 111 ? -6.873 0.317 19.916 1.00 92.00 111 GLU A CA 1
ATOM 890 C C . GLU A 1 111 ? -8.126 -0.470 20.306 1.00 92.00 111 GLU A C 1
ATOM 892 O O . GLU A 1 111 ? -8.595 -0.361 21.442 1.00 92.00 111 GLU A O 1
ATOM 897 N N . VAL A 1 112 ? -8.663 -1.273 19.384 1.00 91.38 112 VAL A N 1
ATOM 898 C CA . VAL A 1 112 ? -9.812 -2.152 19.646 1.00 91.38 112 VAL A CA 1
ATOM 899 C C . VAL A 1 112 ? -9.440 -3.231 20.665 1.00 91.38 112 VAL A C 1
ATOM 901 O O . VAL A 1 112 ? -10.181 -3.458 21.623 1.00 91.38 112 VAL A O 1
ATOM 904 N N . ALA A 1 113 ? -8.277 -3.866 20.506 1.00 90.88 113 ALA A N 1
ATOM 905 C CA . ALA A 1 113 ? -7.808 -4.887 21.438 1.00 90.88 113 ALA A CA 1
ATOM 906 C C . ALA A 1 113 ? -7.579 -4.320 22.848 1.00 90.88 113 ALA A C 1
ATOM 908 O O . ALA A 1 113 ? -7.997 -4.930 23.831 1.00 90.88 113 ALA A O 1
ATOM 909 N N . THR A 1 114 ? -6.979 -3.130 22.941 1.00 89.06 114 THR A N 1
ATOM 910 C CA . THR A 1 114 ? -6.720 -2.428 24.212 1.00 89.06 114 THR A CA 1
ATOM 911 C C . THR A 1 114 ? -8.014 -2.067 24.936 1.00 89.06 114 THR A C 1
ATOM 913 O O . THR A 1 114 ? -8.128 -2.202 26.156 1.00 89.06 114 THR A O 1
ATOM 916 N N . GLU A 1 115 ? -9.015 -1.603 24.191 1.00 85.94 115 GLU A N 1
ATOM 917 C CA . GLU A 1 115 ? -10.323 -1.275 24.750 1.00 85.94 115 GLU A CA 1
ATOM 918 C C . GLU A 1 115 ? -11.012 -2.518 25.306 1.00 85.94 115 GLU A C 1
ATOM 920 O O . GLU A 1 115 ? -11.453 -2.505 26.454 1.00 85.94 115 GLU A O 1
ATOM 925 N N . LYS A 1 116 ? -11.007 -3.615 24.541 1.00 82.00 116 LYS A N 1
ATOM 926 C CA . LYS A 1 116 ? -11.587 -4.895 24.959 1.00 82.00 116 LYS A CA 1
ATOM 927 C C . LYS A 1 116 ? -10.865 -5.514 26.162 1.00 82.00 116 LYS A C 1
ATOM 929 O O . LYS A 1 116 ? -11.515 -6.159 26.981 1.00 82.00 116 LYS A O 1
ATOM 934 N N . SER A 1 117 ? -9.547 -5.337 26.281 1.00 79.62 117 SER A N 1
ATOM 935 C CA . SER A 1 117 ? -8.742 -5.903 27.374 1.00 79.62 117 SER A CA 1
ATOM 936 C C . SER A 1 117 ? -8.706 -5.040 28.639 1.00 79.62 117 SER A C 1
ATOM 938 O O . SER A 1 117 ? -8.130 -5.454 29.646 1.00 79.62 117 SER A O 1
ATOM 940 N N . SER A 1 118 ? -9.265 -3.828 28.606 1.00 80.50 118 SER A N 1
ATOM 941 C CA . SER A 1 118 ? -9.219 -2.887 29.727 1.00 80.50 118 SER A CA 1
ATOM 942 C C . SER A 1 118 ? -10.587 -2.700 30.386 1.00 80.50 118 SER A C 1
ATOM 944 O O . SER A 1 118 ? -11.637 -2.974 29.809 1.00 80.50 118 SER A O 1
ATOM 946 N N . ARG A 1 119 ? -10.583 -2.141 31.604 1.00 72.50 119 ARG A N 1
ATOM 947 C CA . ARG A 1 119 ? -11.799 -1.714 32.330 1.00 72.50 119 ARG A CA 1
ATOM 948 C C . ARG A 1 119 ? -12.649 -0.687 31.575 1.00 72.50 119 ARG A C 1
ATOM 950 O O . ARG A 1 119 ? -13.768 -0.398 31.989 1.00 72.50 119 ARG A O 1
ATOM 957 N N . VAL A 1 120 ? -12.120 -0.132 30.485 1.00 69.75 120 VAL A N 1
ATOM 958 C CA . VAL A 1 120 ? -12.829 0.787 29.599 1.00 69.75 120 VAL A CA 1
ATOM 959 C C . VAL A 1 120 ? -14.068 0.105 29.009 1.00 69.75 120 VAL A C 1
ATOM 961 O O . VAL A 1 120 ? -15.134 0.713 29.026 1.00 69.75 120 VAL A O 1
ATOM 964 N N . MET A 1 121 ? -13.993 -1.176 28.620 1.00 65.31 121 MET A N 1
ATOM 965 C CA . MET A 1 121 ? -15.149 -1.921 28.093 1.00 65.31 121 MET A CA 1
ATOM 966 C C . MET A 1 121 ? -16.314 -2.024 29.099 1.00 65.31 121 MET A C 1
ATOM 968 O O . MET A 1 121 ? -17.472 -1.849 28.719 1.00 65.31 121 MET A O 1
ATOM 972 N N . GLU A 1 122 ? -16.024 -2.270 30.385 1.00 71.62 122 GLU A N 1
ATOM 973 C CA . GLU A 1 122 ? -17.047 -2.406 31.442 1.00 71.62 122 GLU A CA 1
ATOM 974 C C . GLU A 1 122 ? -17.833 -1.103 31.661 1.00 71.62 122 GLU A C 1
ATOM 976 O O . GLU A 1 122 ? -19.040 -1.132 31.907 1.00 71.62 122 GLU A O 1
ATOM 981 N N . LEU A 1 123 ? -17.161 0.046 31.540 1.00 71.19 123 LEU A N 1
ATOM 982 C CA . LEU A 1 123 ? -17.766 1.374 31.693 1.00 71.19 123 LEU A CA 1
ATOM 983 C C . LEU A 1 123 ? -18.479 1.846 30.419 1.00 71.19 123 LEU A C 1
ATOM 985 O O . LEU A 1 123 ? -19.473 2.570 30.485 1.00 71.19 123 LEU A O 1
ATOM 989 N N . LEU A 1 124 ? -17.983 1.441 29.253 1.00 65.75 124 LEU A N 1
ATOM 990 C CA . LEU A 1 124 ? -18.482 1.897 27.961 1.00 65.75 124 LEU A CA 1
ATOM 991 C C . LEU A 1 124 ? -19.755 1.176 27.505 1.00 65.75 124 LEU A C 1
ATOM 993 O O . LEU A 1 124 ? -20.598 1.807 26.863 1.00 65.75 124 LEU A O 1
ATOM 997 N N . ILE A 1 125 ? -19.942 -0.099 27.867 1.00 63.97 125 ILE A N 1
ATOM 998 C CA . ILE A 1 125 ? -21.101 -0.889 27.413 1.00 63.97 125 ILE A CA 1
ATOM 999 C C . ILE A 1 125 ? -22.437 -0.394 27.994 1.00 63.97 125 ILE A C 1
ATOM 1001 O O . ILE A 1 125 ? -23.496 -0.640 27.421 1.00 63.97 125 ILE A O 1
ATOM 1005 N N . THR A 1 126 ? -22.393 0.319 29.124 1.00 74.06 126 THR A N 1
ATOM 1006 C CA . THR A 1 126 ? -23.572 0.932 29.757 1.00 74.06 126 THR A CA 1
ATOM 1007 C C . THR A 1 126 ? -23.899 2.313 29.185 1.00 74.06 126 THR A C 1
ATOM 1009 O O . THR A 1 126 ? -24.991 2.823 29.427 1.00 74.06 126 THR A O 1
ATOM 1012 N N . SER A 1 127 ? -22.980 2.903 28.412 1.00 72.00 127 SER A N 1
ATOM 1013 C CA . SER A 1 127 ? -23.040 4.304 27.979 1.00 72.00 127 SER A CA 1
ATOM 1014 C C . SER A 1 127 ? -23.288 4.467 26.476 1.00 72.00 127 SER A C 1
ATOM 1016 O O . SER A 1 127 ? -23.856 5.476 26.053 1.00 72.00 127 SER A O 1
ATOM 1018 N N . THR A 1 128 ? -22.857 3.523 25.628 1.00 78.19 128 THR A N 1
ATOM 1019 C CA . THR A 1 128 ? -23.041 3.604 24.162 1.00 78.19 128 THR A CA 1
ATOM 1020 C C . THR A 1 128 ? -22.956 2.222 23.507 1.00 78.19 128 THR A C 1
ATOM 1022 O O . THR A 1 128 ? -22.355 1.302 24.056 1.00 78.19 128 THR A O 1
ATOM 1025 N N . SER A 1 129 ? -23.544 2.053 22.316 1.00 85.06 129 SER A N 1
ATOM 1026 C CA . SER A 1 129 ? -23.477 0.774 21.598 1.00 85.06 129 SER A CA 1
ATOM 1027 C C . SER A 1 129 ? -22.053 0.470 21.074 1.00 85.06 129 SER A C 1
ATOM 1029 O O . SER A 1 129 ? -21.391 1.377 20.559 1.00 85.06 129 SER A O 1
ATOM 1031 N N . PRO A 1 130 ? -21.581 -0.795 21.120 1.00 80.50 130 PRO A N 1
ATOM 1032 C CA . PRO A 1 130 ? -20.246 -1.175 20.631 1.00 80.50 130 PRO A CA 1
ATOM 1033 C C . PRO A 1 130 ? -19.994 -0.838 19.153 1.00 80.50 130 PRO A C 1
ATOM 1035 O O . PRO A 1 130 ? -18.892 -0.447 18.773 1.00 80.50 130 PRO A O 1
ATOM 1038 N N . ALA A 1 131 ? -21.027 -0.934 18.311 1.00 83.06 131 ALA A N 1
ATOM 1039 C CA . ALA A 1 131 ? -20.924 -0.608 16.889 1.00 83.06 131 ALA A CA 1
ATOM 1040 C C . ALA A 1 131 ? -20.624 0.883 16.652 1.00 83.06 131 ALA A C 1
ATOM 1042 O O . ALA A 1 131 ? -19.806 1.223 15.798 1.00 83.06 131 ALA A O 1
ATOM 1043 N N . GLN A 1 132 ? -21.240 1.777 17.434 1.00 87.69 132 GLN A N 1
ATOM 1044 C CA . GLN A 1 132 ? -20.969 3.216 17.355 1.00 87.69 132 GLN A CA 1
ATOM 1045 C C . GLN A 1 132 ? -19.548 3.551 17.815 1.00 87.69 132 GLN A C 1
ATOM 1047 O O . GLN A 1 132 ? -18.909 4.414 17.216 1.00 87.69 132 GLN A O 1
ATOM 1052 N N . GLN A 1 133 ? -19.031 2.848 18.827 1.00 86.00 133 GLN A N 1
ATOM 1053 C CA . GLN A 1 133 ? -17.651 3.027 19.286 1.00 86.00 133 GLN A CA 1
ATOM 1054 C C . GLN A 1 133 ? -16.642 2.594 18.223 1.00 86.00 133 GLN A C 1
ATOM 1056 O O . GLN A 1 133 ? -15.725 3.353 17.918 1.00 86.00 133 GLN A O 1
ATOM 1061 N N . MET A 1 134 ? -16.854 1.441 17.578 1.00 89.19 134 MET A N 1
ATOM 1062 C CA . MET A 1 134 ? -15.988 1.003 16.479 1.00 89.19 134 MET A CA 1
ATOM 1063 C C . MET A 1 134 ? -15.998 1.976 15.301 1.00 89.19 134 MET A C 1
ATOM 1065 O O . MET A 1 134 ? -14.937 2.341 14.800 1.00 89.19 134 MET A O 1
ATOM 1069 N N . PHE A 1 135 ? -17.177 2.430 14.871 1.00 90.38 135 PHE A N 1
ATOM 1070 C CA . PHE A 1 135 ? -17.271 3.378 13.762 1.00 90.38 135 PHE A CA 1
ATOM 1071 C C . PHE A 1 135 ? -16.622 4.725 14.106 1.00 90.38 135 PHE A C 1
ATOM 1073 O O . PHE A 1 135 ? -15.902 5.290 13.285 1.00 90.38 135 PHE A O 1
ATOM 1080 N N . GLY A 1 136 ? -16.811 5.203 15.341 1.00 91.75 136 GLY A N 1
ATOM 1081 C CA . GLY A 1 136 ? -16.148 6.400 15.852 1.00 91.75 136 GLY A CA 1
ATOM 1082 C C . GLY A 1 136 ? -14.623 6.275 15.861 1.00 91.75 136 GLY A C 1
ATOM 1083 O O . GLY A 1 136 ? -13.944 7.214 15.453 1.00 91.75 136 GLY A O 1
ATOM 1084 N N . LYS A 1 137 ? -14.081 5.112 16.246 1.00 91.69 137 LYS A N 1
ATOM 1085 C CA . LYS A 1 137 ? -12.634 4.843 16.202 1.00 91.69 137 LYS A CA 1
ATOM 1086 C C . LYS A 1 137 ? -12.091 4.801 14.787 1.00 91.69 137 LYS A C 1
ATOM 1088 O O . LYS A 1 137 ? -11.101 5.466 14.510 1.00 91.69 137 LYS A O 1
ATOM 1093 N N . ILE A 1 138 ? -12.758 4.081 13.886 1.00 94.62 138 ILE A N 1
ATOM 1094 C CA . ILE A 1 138 ? -12.366 4.041 12.474 1.00 94.62 138 ILE A CA 1
ATOM 1095 C C . ILE A 1 138 ? -12.355 5.467 11.910 1.00 94.62 138 ILE A C 1
ATOM 1097 O O . ILE A 1 138 ? -11.345 5.905 11.380 1.00 94.62 138 ILE A O 1
ATOM 1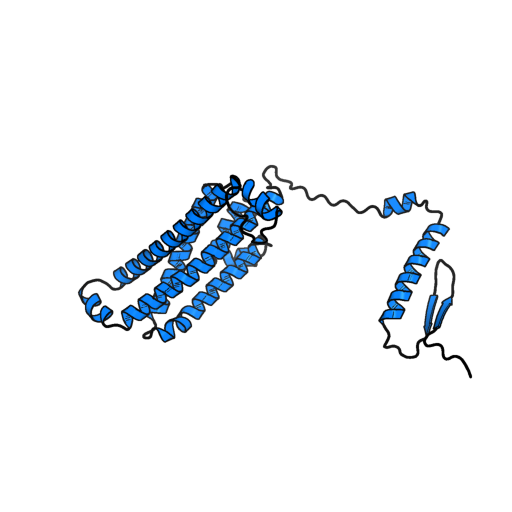101 N N . LEU A 1 139 ? -13.415 6.255 12.098 1.00 94.81 139 LEU A N 1
ATOM 1102 C CA . LEU A 1 139 ? -13.415 7.643 11.628 1.00 94.81 139 LEU A CA 1
ATOM 1103 C C . LEU A 1 139 ? -12.332 8.507 12.286 1.00 94.81 139 LEU A C 1
ATOM 1105 O O . LEU A 1 139 ? -11.669 9.273 11.592 1.00 94.81 139 LEU A O 1
ATOM 1109 N N . GLY A 1 140 ? -12.139 8.388 13.600 1.00 94.31 140 GLY A N 1
ATOM 1110 C CA . GLY A 1 140 ? -11.139 9.156 14.340 1.00 94.31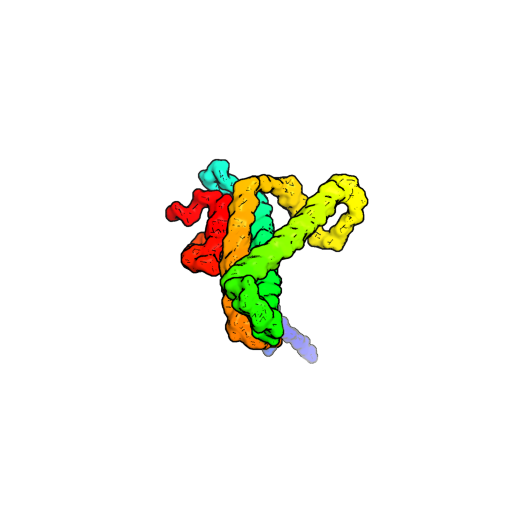 140 GLY A CA 1
ATOM 1111 C C . GLY A 1 140 ? -9.722 8.877 13.849 1.00 94.31 140 GLY A C 1
ATOM 1112 O O . GLY A 1 140 ? -8.989 9.806 13.515 1.00 94.31 140 GLY A O 1
ATOM 1113 N N . VAL A 1 141 ? -9.364 7.600 13.715 1.00 94.12 141 VAL A N 1
ATOM 1114 C CA . VAL A 1 141 ? -8.074 7.183 13.156 1.00 94.12 141 VAL A CA 1
ATOM 1115 C C . VAL A 1 141 ? -7.935 7.627 11.696 1.00 94.12 141 VAL A C 1
ATOM 1117 O O . VAL A 1 141 ? -6.866 8.084 11.291 1.00 94.12 141 VAL A O 1
ATOM 1120 N N . GLY A 1 142 ? -9.011 7.570 10.911 1.00 92.12 142 GLY A N 1
ATOM 1121 C CA . GLY A 1 142 ? -9.026 8.076 9.539 1.00 92.12 142 GLY A CA 1
ATOM 1122 C C . GLY A 1 142 ? -8.722 9.573 9.465 1.00 92.12 142 GLY A C 1
ATOM 1123 O O . GLY A 1 142 ? -7.909 9.997 8.647 1.00 92.12 142 GLY A O 1
ATOM 1124 N N . LEU A 1 143 ? -9.299 10.376 10.364 1.00 93.06 143 LEU A N 1
ATOM 1125 C CA . LEU A 1 143 ? -9.013 11.811 10.475 1.00 93.06 143 LEU A CA 1
ATOM 1126 C C . LEU A 1 143 ? -7.565 12.085 10.912 1.00 93.06 143 LEU A C 1
ATOM 1128 O O . LEU A 1 143 ? -6.939 13.017 10.402 1.00 93.06 143 LEU A O 1
ATOM 1132 N N . VAL A 1 144 ? -6.999 11.263 11.801 1.00 92.38 144 VAL A N 1
ATOM 1133 C CA . VAL A 1 144 ? -5.567 11.332 12.148 1.00 92.38 144 VAL A CA 1
ATOM 1134 C C . VAL A 1 144 ? -4.705 11.062 10.911 1.00 92.38 144 VAL A C 1
ATOM 1136 O O . VAL A 1 144 ? -3.805 11.841 10.610 1.00 92.38 144 VAL A O 1
ATOM 1139 N N . GLY A 1 145 ? -5.034 10.034 10.128 1.00 89.38 145 GLY A N 1
ATOM 1140 C CA . GLY A 1 145 ? -4.365 9.766 8.854 1.00 89.38 145 GLY A CA 1
ATOM 1141 C C . GLY A 1 145 ? -4.453 10.948 7.886 1.00 89.38 145 GLY A C 1
ATOM 1142 O O . GLY A 1 145 ? -3.439 11.405 7.363 1.00 89.38 145 GLY A O 1
ATOM 1143 N N . LEU A 1 146 ? -5.650 11.505 7.692 1.00 89.19 146 LEU A N 1
ATOM 1144 C CA . LEU A 1 146 ? -5.861 12.656 6.809 1.00 89.19 146 LEU A CA 1
ATOM 1145 C C . LEU A 1 146 ? -5.070 13.892 7.250 1.00 89.19 146 LEU A C 1
ATOM 1147 O O . LEU A 1 146 ? -4.494 14.576 6.403 1.00 89.19 146 LEU A O 1
ATOM 1151 N N . THR A 1 147 ? -4.996 14.174 8.552 1.00 91.00 147 THR A N 1
ATOM 1152 C CA . THR A 1 147 ? -4.177 15.287 9.063 1.00 91.00 147 THR A CA 1
ATOM 1153 C C . THR A 1 147 ? -2.686 15.030 8.845 1.00 91.00 147 THR A C 1
ATOM 1155 O O . THR A 1 147 ? -1.981 15.937 8.402 1.00 91.00 147 THR A O 1
ATOM 1158 N N . GLN A 1 148 ? -2.214 13.796 9.042 1.00 89.81 148 GLN A N 1
ATOM 1159 C CA . GLN A 1 148 ? -0.828 13.411 8.770 1.00 89.81 148 GLN A CA 1
ATOM 1160 C C . GLN A 1 148 ? -0.455 13.601 7.293 1.00 89.81 148 GLN A C 1
ATOM 1162 O O . GLN A 1 148 ? 0.555 14.244 7.001 1.00 89.81 148 GLN A O 1
ATOM 1167 N N . TYR A 1 149 ? -1.279 13.126 6.355 1.00 84.88 149 TYR A N 1
ATOM 1168 C CA . TYR A 1 149 ? -1.022 13.327 4.923 1.00 84.88 149 TYR A CA 1
ATOM 1169 C C . TYR A 1 149 ? -1.157 14.787 4.495 1.00 84.88 149 TYR A C 1
ATOM 1171 O O . TYR A 1 149 ? -0.368 15.245 3.674 1.00 84.88 149 TYR A O 1
ATOM 1179 N N . SER A 1 150 ? -2.084 15.541 5.090 1.00 84.69 150 SER A N 1
ATOM 1180 C CA . SER A 1 150 ? -2.207 16.983 4.836 1.00 84.69 150 SER A CA 1
ATOM 1181 C C . SER A 1 150 ? -0.936 17.730 5.241 1.00 84.69 150 SER A C 1
ATOM 1183 O O . SER A 1 150 ? -0.463 18.584 4.498 1.00 84.69 150 SER A O 1
ATOM 1185 N N . ILE A 1 151 ? -0.342 17.383 6.389 1.00 88.88 151 ILE A N 1
ATOM 1186 C CA . ILE A 1 151 ? 0.925 17.973 6.840 1.00 88.88 151 ILE A CA 1
ATOM 1187 C C . ILE A 1 151 ? 2.064 17.586 5.896 1.00 88.88 151 ILE A C 1
ATOM 1189 O O . ILE A 1 151 ? 2.816 18.461 5.479 1.00 88.88 151 ILE A O 1
ATOM 1193 N N . ILE A 1 152 ? 2.179 16.308 5.522 1.00 85.19 152 ILE A N 1
ATOM 1194 C CA . ILE A 1 152 ? 3.209 15.847 4.576 1.00 85.19 152 ILE A CA 1
ATOM 1195 C C . ILE A 1 152 ? 3.087 16.593 3.242 1.00 85.19 152 ILE A C 1
ATOM 1197 O O . ILE A 1 152 ? 4.088 17.069 2.713 1.00 85.19 152 ILE A O 1
ATOM 1201 N N . PHE A 1 153 ? 1.865 16.750 2.729 1.00 80.81 153 PHE A N 1
ATOM 1202 C CA . PHE A 1 153 ? 1.599 17.474 1.490 1.00 80.81 153 PHE A CA 1
ATOM 1203 C C . PHE A 1 153 ? 1.949 18.963 1.597 1.00 80.81 153 PHE A C 1
ATOM 1205 O O . PHE A 1 153 ? 2.579 19.508 0.694 1.00 80.81 153 PHE A O 1
ATOM 1212 N N . LEU A 1 154 ? 1.606 19.620 2.710 1.00 81.88 154 LEU A N 1
ATOM 1213 C CA . LEU A 1 154 ? 1.977 21.017 2.955 1.00 81.88 154 LEU A CA 1
ATOM 1214 C C . LEU A 1 154 ? 3.493 21.201 3.041 1.00 81.88 154 LEU A C 1
ATOM 1216 O O . LEU A 1 154 ? 4.025 22.135 2.445 1.00 81.88 154 LEU A O 1
ATOM 1220 N N . VAL A 1 155 ? 4.193 20.311 3.749 1.00 84.50 155 VAL A N 1
ATOM 1221 C CA . VAL A 1 155 ? 5.660 20.341 3.839 1.00 84.50 155 VAL A CA 1
ATOM 1222 C C . VAL A 1 155 ? 6.274 20.147 2.457 1.00 84.50 155 VAL A C 1
ATOM 1224 O O . VAL A 1 155 ? 7.136 20.934 2.075 1.00 84.50 155 VAL A O 1
ATOM 1227 N N . ALA A 1 156 ? 5.788 19.174 1.680 1.00 77.25 156 ALA A N 1
ATOM 1228 C CA . ALA A 1 156 ? 6.232 18.970 0.307 1.00 77.25 156 ALA A CA 1
ATOM 1229 C C . ALA A 1 156 ? 6.023 20.238 -0.536 1.00 77.25 156 ALA A C 1
ATOM 1231 O O . ALA A 1 156 ? 6.978 20.726 -1.133 1.00 77.25 156 ALA A O 1
ATOM 1232 N N . LEU A 1 157 ? 4.823 20.829 -0.527 1.00 75.19 157 LEU A N 1
ATOM 1233 C CA . LEU A 1 157 ? 4.506 22.035 -1.300 1.00 75.19 157 LEU A CA 1
ATOM 1234 C C . LEU A 1 157 ? 5.419 23.210 -0.931 1.00 75.19 157 LEU A C 1
ATOM 1236 O O . LEU A 1 157 ? 5.937 23.882 -1.819 1.00 75.19 157 LEU A O 1
ATOM 1240 N N . VAL A 1 158 ? 5.666 23.434 0.362 1.00 78.94 158 VAL A N 1
ATOM 1241 C CA . VAL A 1 158 ? 6.574 24.490 0.833 1.00 78.94 158 VAL A CA 1
ATOM 1242 C C . VAL A 1 158 ? 8.013 24.216 0.392 1.00 78.94 158 VAL A C 1
ATOM 1244 O O . VAL A 1 158 ? 8.669 25.119 -0.118 1.00 78.94 158 VAL A O 1
ATOM 1247 N N . THR A 1 159 ? 8.508 22.983 0.530 1.00 73.31 159 THR A N 1
ATOM 1248 C CA . THR A 1 159 ? 9.871 22.618 0.111 1.00 73.31 159 THR A CA 1
ATOM 1249 C C . THR A 1 159 ? 10.059 22.726 -1.405 1.00 73.31 159 THR A C 1
ATOM 1251 O O . THR A 1 159 ? 11.068 23.274 -1.844 1.00 73.31 159 THR A O 1
ATOM 1254 N N . PHE A 1 160 ? 9.089 22.278 -2.206 1.00 67.69 160 PHE A N 1
ATOM 1255 C CA . PHE A 1 160 ? 9.128 22.424 -3.664 1.00 67.69 160 PHE A CA 1
ATOM 1256 C C . PHE A 1 160 ? 9.003 23.894 -4.089 1.00 67.69 160 PHE A C 1
ATOM 1258 O O . PHE A 1 160 ? 9.808 24.366 -4.887 1.00 67.69 160 PHE A O 1
ATOM 1265 N N . GLY A 1 161 ? 8.065 24.648 -3.507 1.00 65.25 161 GLY A N 1
ATOM 1266 C CA . GLY A 1 161 ? 7.846 26.062 -3.827 1.00 65.25 161 GLY A CA 1
ATOM 1267 C C . GLY A 1 161 ? 9.019 26.970 -3.444 1.00 65.25 161 GLY A C 1
ATOM 1268 O O . GLY A 1 161 ? 9.361 27.879 -4.192 1.00 65.25 161 GLY A O 1
ATOM 1269 N N . MET A 1 162 ? 9.688 26.701 -2.320 1.00 59.97 162 MET A N 1
ATOM 1270 C CA . MET A 1 162 ? 10.902 27.426 -1.913 1.00 59.97 162 MET A CA 1
ATOM 1271 C C . MET A 1 162 ? 12.157 26.954 -2.670 1.00 59.97 162 MET A C 1
ATOM 1273 O O . MET A 1 162 ? 13.096 27.730 -2.846 1.00 59.97 162 MET A O 1
ATOM 1277 N N . GLY A 1 163 ? 12.179 25.700 -3.139 1.00 57.12 163 GLY A N 1
ATOM 1278 C CA . GLY A 1 163 ? 13.258 25.146 -3.963 1.00 57.12 163 GLY A CA 1
ATOM 1279 C C . GLY A 1 163 ? 13.333 25.758 -5.367 1.00 57.12 163 GLY A C 1
ATOM 1280 O O . GLY A 1 163 ? 14.424 25.856 -5.924 1.00 57.12 163 GLY A O 1
ATOM 1281 N N . MET A 1 164 ? 12.207 26.237 -5.907 1.00 52.25 164 MET A N 1
ATOM 1282 C CA . MET A 1 164 ? 12.152 26.941 -7.198 1.00 52.25 164 MET A CA 1
ATOM 1283 C C . MET A 1 164 ? 12.782 28.344 -7.157 1.00 52.25 164 MET A C 1
ATOM 1285 O O . MET A 1 164 ? 13.246 28.824 -8.186 1.00 52.25 164 MET A O 1
ATOM 1289 N N . ASP A 1 165 ? 12.849 28.980 -5.982 1.00 52.94 165 ASP A N 1
ATOM 1290 C CA . ASP A 1 165 ? 13.405 30.334 -5.795 1.00 52.94 165 ASP A CA 1
ATOM 1291 C C . ASP A 1 165 ? 14.891 30.314 -5.361 1.00 52.94 165 ASP A C 1
ATOM 1293 O O . ASP A 1 165 ? 15.458 31.320 -4.938 1.00 52.94 165 ASP A O 1
ATOM 1297 N N . GLY A 1 166 ? 15.542 29.141 -5.401 1.00 53.28 166 GLY A N 1
ATOM 1298 C CA . GLY A 1 166 ? 16.977 28.972 -5.121 1.00 53.28 166 GLY A CA 1
ATOM 1299 C C . GLY A 1 166 ? 17.419 29.239 -3.672 1.00 53.28 166 GLY A C 1
ATOM 1300 O O . GLY A 1 166 ? 18.618 29.263 -3.396 1.00 53.28 166 GLY A O 1
ATOM 1301 N N . SER A 1 167 ? 16.481 29.442 -2.741 1.00 53.31 167 SER A N 1
ATOM 1302 C CA . SER A 1 167 ? 16.761 29.881 -1.362 1.00 53.31 167 SER A CA 1
ATOM 1303 C C . SER A 1 167 ? 16.913 28.746 -0.341 1.00 53.31 167 SER A C 1
ATOM 1305 O O . SER A 1 167 ? 17.340 28.989 0.790 1.00 53.31 167 SER A O 1
ATOM 1307 N N . LEU A 1 168 ? 16.610 27.501 -0.722 1.00 49.72 168 LEU A N 1
ATOM 1308 C CA . LEU A 1 168 ? 16.870 26.323 0.105 1.00 49.72 168 LEU A CA 1
ATOM 1309 C C . LEU A 1 168 ? 18.209 25.672 -0.274 1.00 49.72 168 LEU A C 1
ATOM 1311 O O . LEU A 1 168 ? 18.517 25.564 -1.463 1.00 49.72 168 LEU A O 1
ATOM 1315 N N . PRO A 1 169 ? 18.992 25.172 0.704 1.00 47.44 169 PRO A N 1
ATOM 1316 C CA . PRO A 1 169 ? 20.077 24.246 0.412 1.00 47.44 169 PRO A CA 1
ATOM 1317 C C . PRO A 1 169 ? 19.485 23.087 -0.384 1.00 47.44 169 PRO A C 1
ATOM 1319 O O . PRO A 1 169 ? 18.519 22.480 0.079 1.00 47.44 169 PRO A O 1
ATOM 1322 N N . GLN A 1 170 ? 20.031 22.813 -1.573 1.00 52.75 170 GLN A N 1
ATOM 1323 C CA . GLN A 1 170 ? 19.681 21.633 -2.361 1.00 52.75 170 GLN A CA 1
ATOM 1324 C C . GLN A 1 170 ? 19.702 20.437 -1.413 1.00 52.75 170 GLN A C 1
ATOM 1326 O O . GLN A 1 170 ? 20.770 20.054 -0.923 1.00 52.75 170 GLN A O 1
ATOM 1331 N N . VAL A 1 171 ? 18.520 19.913 -1.073 1.00 46.53 171 VAL A N 1
ATOM 1332 C CA . VAL A 1 171 ? 18.419 18.726 -0.233 1.00 46.53 171 VAL A CA 1
ATOM 1333 C C . VAL A 1 171 ? 19.160 17.657 -1.008 1.00 46.53 171 VAL A C 1
ATOM 1335 O O . VAL A 1 171 ? 18.731 17.247 -2.079 1.00 46.53 171 VAL A O 1
ATOM 1338 N N . SER A 1 172 ? 20.330 17.297 -0.488 1.00 45.41 172 SER A N 1
ATOM 1339 C CA . SER A 1 172 ? 21.335 16.453 -1.125 1.00 45.41 172 SER A CA 1
ATOM 1340 C C . SER A 1 172 ? 20.905 14.982 -1.107 1.00 45.41 172 SER A C 1
ATOM 1342 O O . SER A 1 172 ? 21.658 14.103 -0.699 1.00 45.41 172 SER A O 1
ATOM 1344 N N . GLY A 1 173 ? 19.653 14.712 -1.472 1.00 50.00 173 GLY A N 1
ATOM 1345 C CA . GLY A 1 173 ? 19.230 13.402 -1.927 1.00 50.00 173 GLY A CA 1
ATOM 1346 C C . GLY A 1 173 ? 19.599 13.294 -3.398 1.00 50.00 173 GLY A C 1
ATOM 1347 O O . GLY A 1 173 ? 19.441 14.262 -4.135 1.00 50.00 173 GLY A O 1
ATOM 1348 N N . ASN A 1 174 ? 20.097 12.134 -3.816 1.00 47.53 174 ASN A N 1
ATOM 1349 C CA . ASN A 1 174 ? 20.346 11.782 -5.214 1.00 47.53 174 ASN A CA 1
ATOM 1350 C C . ASN A 1 174 ? 19.025 11.692 -6.003 1.00 47.53 174 ASN A C 1
ATOM 1352 O O . ASN A 1 174 ? 18.705 10.634 -6.534 1.00 47.53 174 ASN A O 1
ATOM 1356 N N . VAL A 1 175 ? 18.230 12.759 -6.022 1.00 50.56 175 VAL A N 1
ATOM 1357 C CA . VAL A 1 175 ? 17.109 12.891 -6.941 1.00 50.56 175 VAL A CA 1
ATOM 1358 C C . VAL A 1 175 ? 17.748 13.271 -8.269 1.00 50.56 175 VAL A C 1
ATOM 1360 O O . VAL A 1 175 ? 18.384 14.323 -8.377 1.00 50.56 175 VAL A O 1
ATOM 1363 N N . GLY A 1 176 ? 17.726 12.352 -9.231 1.00 52.53 176 GLY A N 1
ATOM 1364 C CA . GLY A 1 176 ? 18.386 12.549 -10.519 1.00 52.53 176 GLY A CA 1
ATOM 1365 C C . GLY A 1 176 ? 17.819 13.782 -11.227 1.00 52.53 176 GLY A C 1
ATOM 1366 O O . GLY A 1 176 ? 16.639 14.085 -11.087 1.00 52.53 176 GLY A O 1
ATOM 1367 N N . GLN A 1 177 ? 18.632 14.484 -12.021 1.00 51.81 177 GLN A N 1
ATOM 1368 C CA . GLN A 1 177 ? 18.180 15.651 -12.801 1.00 51.81 177 GLN A CA 1
ATOM 1369 C C . GLN A 1 177 ? 16.934 15.333 -13.659 1.00 51.81 177 GLN A C 1
ATOM 1371 O O . GLN A 1 177 ? 16.048 16.170 -13.785 1.00 51.81 177 GLN A O 1
ATOM 1376 N N . ALA A 1 178 ? 16.807 14.085 -14.125 1.00 51.34 178 ALA A N 1
ATOM 1377 C CA . ALA A 1 178 ? 15.626 13.574 -14.822 1.00 51.34 178 ALA A CA 1
ATOM 1378 C C . ALA A 1 178 ? 14.349 13.556 -13.955 1.00 51.34 178 ALA A C 1
ATOM 1380 O O . ALA A 1 178 ? 13.276 13.916 -14.425 1.00 51.34 178 ALA A O 1
ATOM 1381 N N . GLU A 1 179 ? 14.445 13.198 -12.671 1.00 52.97 179 GLU A N 1
ATOM 1382 C CA . GLU A 1 179 ? 13.295 13.185 -11.752 1.00 52.97 179 GLU A CA 1
ATOM 1383 C C . GLU A 1 179 ? 12.816 14.612 -11.438 1.00 52.97 179 GLU A C 1
ATOM 1385 O O . GLU A 1 179 ? 11.640 14.834 -11.154 1.00 52.97 179 GLU A O 1
ATOM 1390 N N . GLN A 1 180 ? 13.715 15.595 -11.522 1.00 54.09 180 GLN A N 1
ATOM 1391 C CA . GLN A 1 180 ? 13.410 17.004 -11.285 1.00 54.09 180 GLN A CA 1
ATOM 1392 C C . GLN A 1 180 ? 12.682 17.650 -12.481 1.00 54.09 180 GLN A C 1
ATOM 1394 O O . GLN A 1 180 ? 11.757 18.438 -12.271 1.00 54.09 180 GLN A O 1
ATOM 1399 N N . GLU A 1 181 ? 13.037 17.274 -13.714 1.00 53.50 181 GLU A N 1
ATOM 1400 C CA . GLU A 1 181 ? 12.332 17.673 -14.946 1.00 53.50 181 GLU A CA 1
ATOM 1401 C C . GLU A 1 181 ? 10.948 17.004 -15.046 1.00 53.50 181 GLU A C 1
ATOM 1403 O O . GLU A 1 181 ? 9.954 17.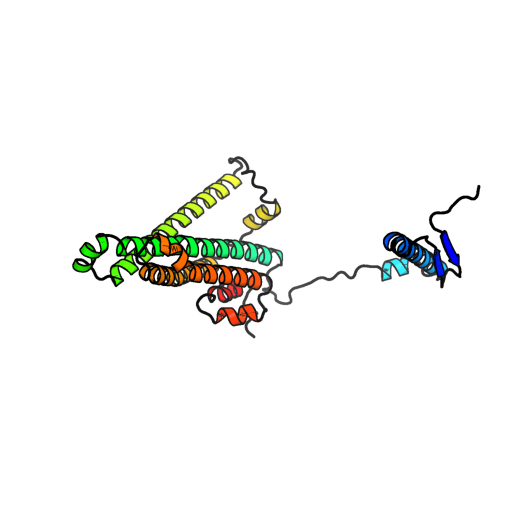678 -15.325 1.00 53.50 181 GLU A O 1
ATOM 1408 N N . MET A 1 182 ? 10.838 15.721 -14.671 1.00 52.19 182 MET A N 1
ATOM 1409 C CA . MET A 1 182 ? 9.558 14.998 -14.610 1.00 52.19 182 MET A CA 1
ATOM 1410 C C . MET A 1 182 ? 8.552 15.603 -13.619 1.00 52.19 182 MET A C 1
ATOM 1412 O O . MET A 1 182 ? 7.356 15.372 -13.757 1.00 52.19 182 MET A O 1
ATOM 1416 N N . ILE A 1 183 ? 8.978 16.368 -12.613 1.00 56.34 183 ILE A N 1
ATOM 1417 C CA . ILE A 1 183 ? 8.052 17.022 -11.671 1.00 56.34 183 ILE A CA 1
ATOM 1418 C C . ILE A 1 183 ? 7.571 18.383 -12.204 1.00 56.34 183 ILE A C 1
ATOM 1420 O O . ILE A 1 183 ? 6.453 18.792 -11.887 1.00 56.34 183 ILE A O 1
ATOM 1424 N N . GLN A 1 184 ? 8.367 19.078 -13.026 1.00 53.81 184 GLN A N 1
ATOM 1425 C CA . GLN A 1 184 ? 8.024 20.415 -13.537 1.00 53.81 184 GLN A CA 1
ATOM 1426 C C . GLN A 1 184 ? 6.926 20.401 -14.605 1.00 53.81 184 GLN A C 1
ATOM 1428 O O . GLN A 1 184 ? 6.122 21.331 -14.649 1.00 53.81 184 GLN A O 1
ATOM 1433 N N . GLU A 1 185 ? 6.845 19.349 -15.420 1.00 52.53 185 GLU A N 1
ATOM 1434 C CA . GLU A 1 185 ? 5.822 19.215 -16.470 1.00 52.53 185 GLU A CA 1
ATOM 1435 C C . GLU A 1 185 ? 4.567 18.451 -16.015 1.00 52.53 185 GLU A C 1
ATOM 1437 O O . GLU A 1 185 ? 3.694 18.139 -16.823 1.00 52.53 185 GLU A O 1
ATOM 1442 N N . ALA A 1 186 ? 4.455 18.121 -14.724 1.00 55.53 186 ALA A N 1
ATOM 1443 C CA . ALA A 1 186 ? 3.361 17.303 -14.213 1.00 55.53 186 ALA A CA 1
ATOM 1444 C C . ALA A 1 186 ? 2.008 18.018 -14.363 1.00 55.53 186 ALA A C 1
ATOM 1446 O O . ALA A 1 186 ? 1.634 18.892 -13.574 1.00 55.53 186 ALA A O 1
ATOM 1447 N N . SER A 1 187 ? 1.233 17.609 -15.368 1.00 54.94 187 SER A N 1
ATOM 1448 C CA . SER A 1 187 ? -0.146 18.054 -15.545 1.00 54.94 187 SER A CA 1
ATOM 1449 C C . SER A 1 187 ? -1.055 17.334 -14.539 1.00 54.94 187 SER A C 1
ATOM 1451 O O . SER A 1 187 ? -1.604 16.258 -14.777 1.00 54.94 187 SER A O 1
ATOM 1453 N N . PHE A 1 188 ? -1.224 17.928 -13.355 1.00 57.88 188 PHE A N 1
ATOM 1454 C CA . PHE A 1 188 ? -2.175 17.430 -12.360 1.00 57.88 188 PHE A CA 1
ATOM 1455 C C . PHE A 1 188 ? -3.610 17.645 -12.849 1.00 57.88 188 PHE A C 1
ATOM 1457 O O . PHE A 1 188 ? -4.194 18.717 -12.682 1.00 57.88 188 PHE A O 1
ATOM 1464 N N . SER A 1 189 ? -4.212 16.611 -13.435 1.00 67.00 189 SER A N 1
ATOM 1465 C CA . SER A 1 189 ? -5.648 16.634 -13.705 1.00 67.00 189 SER A CA 1
ATOM 1466 C C . SER A 1 189 ? -6.426 16.440 -12.398 1.00 67.00 189 SER A C 1
ATOM 1468 O O . SER A 1 189 ? -6.270 15.454 -11.673 1.00 67.00 189 SER A O 1
ATOM 1470 N N . LEU A 1 190 ? -7.285 17.412 -12.084 1.00 69.38 190 LEU A N 1
ATOM 1471 C CA . LEU A 1 190 ? -8.113 17.407 -10.875 1.00 69.38 190 LEU A CA 1
ATOM 1472 C C . LEU A 1 190 ? -9.009 16.157 -10.793 1.00 69.38 190 LEU A C 1
ATOM 1474 O O . LEU A 1 190 ? -9.271 15.648 -9.706 1.00 69.38 190 LEU A O 1
ATOM 1478 N N . GLU A 1 191 ? -9.449 15.644 -11.943 1.00 71.81 191 GLU A N 1
ATOM 1479 C CA . GLU A 1 191 ? -10.271 14.438 -12.050 1.00 71.81 191 GLU A CA 1
ATOM 1480 C C . GLU A 1 191 ? -9.545 13.186 -11.533 1.00 71.81 191 GLU A C 1
ATOM 1482 O O . GLU A 1 191 ? -10.106 12.446 -10.723 1.00 71.81 191 GLU A O 1
ATOM 1487 N N . LEU A 1 192 ? -8.278 12.984 -11.915 1.00 69.44 192 LEU A N 1
ATOM 1488 C CA . LEU A 1 192 ? -7.479 11.844 -11.451 1.00 69.44 192 LEU A CA 1
ATOM 1489 C C . LEU A 1 192 ? -7.201 11.928 -9.951 1.00 69.44 192 LEU A C 1
ATOM 1491 O O . LEU A 1 192 ? -7.248 10.909 -9.263 1.00 69.44 192 LEU A O 1
ATOM 1495 N N . PHE A 1 193 ? -6.967 13.134 -9.429 1.00 75.06 193 PHE A N 1
ATOM 1496 C CA . PHE A 1 193 ? -6.791 13.338 -7.993 1.00 75.06 193 PHE A CA 1
ATOM 1497 C C . PHE A 1 193 ? -8.067 13.004 -7.209 1.00 75.06 193 PHE A C 1
ATOM 1499 O O . PHE A 1 193 ? -8.011 12.294 -6.205 1.00 75.06 193 PHE A O 1
ATOM 1506 N N . MET A 1 194 ? -9.228 13.460 -7.684 1.00 78.31 194 MET A N 1
ATOM 1507 C CA . MET A 1 194 ? -10.518 13.148 -7.062 1.00 78.31 194 MET A CA 1
ATOM 1508 C C . MET A 1 194 ? -10.809 11.646 -7.095 1.00 78.31 194 MET A C 1
ATOM 1510 O O . MET A 1 194 ? -11.229 11.079 -6.085 1.00 78.31 194 MET A O 1
ATOM 1514 N N . LEU A 1 195 ? -10.537 10.983 -8.221 1.00 76.56 195 LEU A N 1
ATOM 1515 C CA . LEU A 1 195 ? -10.696 9.537 -8.352 1.00 76.56 195 LEU A CA 1
ATOM 1516 C C . LEU A 1 195 ? -9.768 8.781 -7.388 1.00 76.56 195 LEU A C 1
ATOM 1518 O O . LEU A 1 195 ? -10.223 7.902 -6.654 1.00 76.56 195 LEU A O 1
ATOM 1522 N N . ALA A 1 196 ? -8.489 9.161 -7.338 1.00 76.75 196 ALA A N 1
ATOM 1523 C CA . ALA A 1 196 ? -7.509 8.611 -6.405 1.00 76.75 196 ALA A CA 1
ATOM 1524 C C . ALA A 1 196 ? -7.942 8.792 -4.944 1.00 76.75 196 ALA A C 1
ATOM 1526 O O . ALA A 1 196 ? -7.845 7.855 -4.153 1.00 76.75 196 ALA A O 1
ATOM 1527 N N . PHE A 1 197 ? -8.472 9.964 -4.592 1.00 82.44 197 PHE A N 1
ATOM 1528 C CA . PHE A 1 197 ? -8.966 10.245 -3.247 1.00 82.44 197 PHE A CA 1
ATOM 1529 C C . PHE A 1 197 ? -10.171 9.370 -2.877 1.00 82.44 197 PHE A C 1
ATOM 1531 O O . PHE A 1 197 ? -10.216 8.817 -1.777 1.00 82.44 197 PHE A O 1
ATOM 1538 N N . VAL A 1 198 ? -11.124 9.176 -3.793 1.00 84.19 198 VAL A N 1
ATOM 1539 C CA . VAL A 1 198 ? -12.261 8.270 -3.565 1.00 84.19 198 VAL A CA 1
ATOM 1540 C C . VAL A 1 198 ? -11.773 6.841 -3.322 1.00 84.19 198 VAL A C 1
ATOM 1542 O O . VAL A 1 198 ? -12.201 6.215 -2.350 1.00 84.19 198 VAL A O 1
ATOM 1545 N N . TYR A 1 199 ? -10.843 6.338 -4.139 1.00 79.12 199 TYR A N 1
ATOM 1546 C CA . TYR A 1 199 ? -10.266 5.003 -3.948 1.00 79.12 199 TYR A CA 1
ATOM 1547 C C . TYR A 1 199 ? -9.458 4.878 -2.660 1.00 79.12 199 TYR A C 1
ATOM 1549 O O . TYR A 1 199 ? -9.546 3.850 -1.989 1.00 79.12 199 TYR A O 1
ATOM 1557 N N . PHE A 1 200 ? -8.721 5.920 -2.281 1.00 83.75 200 PHE A N 1
ATOM 1558 C CA . PHE A 1 200 ? -8.018 5.981 -1.005 1.00 83.75 200 PHE A CA 1
ATOM 1559 C C . PHE A 1 200 ? -8.995 5.824 0.165 1.00 83.75 200 PHE A C 1
ATOM 1561 O O . PHE A 1 200 ? -8.782 4.977 1.031 1.00 83.75 200 PHE A O 1
ATOM 1568 N N . VAL A 1 201 ? -10.096 6.582 0.168 1.00 87.81 201 VAL A N 1
ATOM 1569 C CA . VAL A 1 201 ? -11.116 6.506 1.223 1.00 87.81 201 VAL A CA 1
ATOM 1570 C C . VAL A 1 201 ? -11.792 5.131 1.236 1.00 87.81 201 VAL A C 1
ATOM 1572 O O . VAL A 1 201 ? -11.955 4.540 2.304 1.00 87.81 201 VAL A O 1
ATOM 1575 N N . LEU A 1 202 ? -12.149 4.588 0.068 1.00 86.44 202 LEU A N 1
ATOM 1576 C CA . LEU A 1 202 ? -12.781 3.269 -0.033 1.00 86.44 202 LEU A CA 1
ATOM 1577 C C . LEU A 1 202 ? -11.856 2.153 0.472 1.00 86.44 202 LEU A C 1
ATOM 1579 O O . LEU A 1 202 ? -12.268 1.320 1.280 1.00 86.44 202 LEU A O 1
ATOM 1583 N N . GLY A 1 203 ? -10.601 2.159 0.015 1.00 86.50 203 GLY A N 1
ATOM 1584 C CA . GLY A 1 203 ? -9.578 1.203 0.426 1.00 86.50 203 GLY A CA 1
ATOM 1585 C C . GLY A 1 203 ? -9.291 1.308 1.919 1.00 86.50 203 GLY A C 1
ATOM 1586 O O . GLY A 1 203 ? -9.243 0.290 2.610 1.00 86.50 203 GLY A O 1
ATOM 1587 N N . TYR A 1 204 ? -9.205 2.533 2.439 1.00 90.44 204 TYR A N 1
ATOM 1588 C CA . TYR A 1 204 ? -9.081 2.780 3.868 1.00 90.44 204 TYR A CA 1
ATOM 1589 C C . TYR A 1 204 ? -10.218 2.117 4.654 1.00 90.44 204 TYR A C 1
ATOM 1591 O O . TYR A 1 204 ? -9.934 1.316 5.539 1.00 90.44 204 TYR A O 1
ATOM 1599 N N . PHE A 1 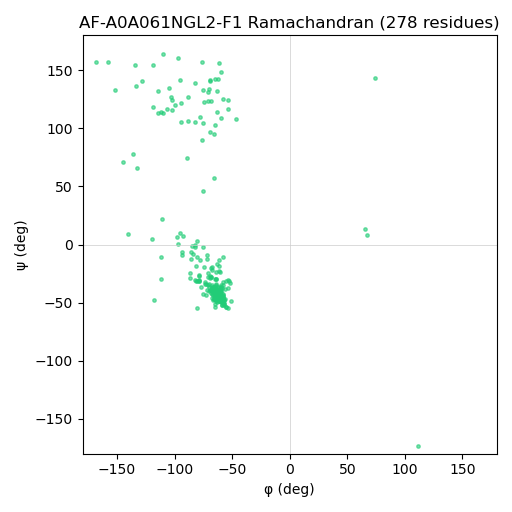205 ? -11.489 2.371 4.324 1.00 91.44 205 PHE A N 1
ATOM 1600 C CA . PHE A 1 205 ? -12.612 1.771 5.057 1.00 91.44 205 PHE A CA 1
ATOM 1601 C C . PHE A 1 205 ? -12.649 0.242 4.947 1.00 91.44 205 PHE A C 1
ATOM 1603 O O . PHE A 1 205 ? -12.931 -0.434 5.941 1.00 91.44 205 PHE A O 1
ATOM 1610 N N . LEU A 1 206 ? -12.340 -0.313 3.773 1.00 91.12 206 LEU A N 1
ATOM 1611 C CA . LEU A 1 206 ? -12.294 -1.760 3.562 1.00 91.12 206 LEU A CA 1
ATOM 1612 C C . LEU A 1 206 ? -11.284 -2.428 4.506 1.00 91.12 206 LEU A C 1
ATOM 1614 O O . LEU A 1 206 ? -11.626 -3.363 5.229 1.00 91.12 206 LEU A O 1
ATOM 1618 N N . TYR A 1 207 ? -10.049 -1.930 4.538 1.00 92.88 207 TYR A N 1
ATOM 1619 C CA . TYR A 1 207 ? -9.011 -2.523 5.376 1.00 92.88 207 TYR A CA 1
ATOM 1620 C C . TYR A 1 207 ? -9.126 -2.119 6.850 1.00 92.88 207 TYR A C 1
ATOM 1622 O O . TYR A 1 207 ? -8.831 -2.931 7.721 1.00 92.88 207 TYR A O 1
ATOM 1630 N N . ALA A 1 208 ? -9.618 -0.918 7.161 1.00 93.50 208 ALA A N 1
ATOM 1631 C CA . ALA A 1 208 ? -9.865 -0.473 8.532 1.00 93.50 208 ALA A CA 1
ATOM 1632 C C . ALA A 1 208 ? -10.937 -1.321 9.227 1.00 93.50 208 ALA A C 1
ATOM 1634 O O . ALA A 1 208 ? -10.776 -1.691 10.390 1.00 93.50 208 ALA A O 1
ATOM 1635 N N . THR A 1 209 ? -12.018 -1.665 8.521 1.00 93.06 209 THR A N 1
ATOM 1636 C CA . THR A 1 209 ? -13.066 -2.544 9.064 1.00 93.06 209 THR A CA 1
ATOM 1637 C C . THR A 1 209 ? -12.564 -3.973 9.257 1.00 93.06 209 THR A C 1
ATOM 1639 O O . THR A 1 209 ? -12.844 -4.576 10.294 1.00 93.06 209 THR A O 1
ATOM 1642 N N . LEU A 1 210 ? -11.756 -4.493 8.327 1.00 94.31 210 LEU A N 1
ATOM 1643 C CA . LEU A 1 210 ? -11.095 -5.790 8.478 1.00 94.31 210 LEU A CA 1
ATOM 1644 C C . LEU A 1 210 ? -10.120 -5.799 9.669 1.00 94.31 210 LEU A C 1
ATOM 1646 O O . LEU A 1 210 ? -10.143 -6.727 10.477 1.00 94.31 210 LEU A O 1
ATOM 1650 N N . ALA A 1 211 ? -9.317 -4.747 9.834 1.00 94.69 211 ALA A N 1
ATOM 1651 C CA . ALA A 1 211 ? -8.401 -4.596 10.960 1.00 94.69 211 ALA A CA 1
ATOM 1652 C C . ALA A 1 211 ? -9.146 -4.502 12.299 1.00 94.69 211 ALA A C 1
ATOM 1654 O O . ALA A 1 211 ? -8.771 -5.168 13.263 1.00 94.69 211 ALA A O 1
ATOM 1655 N N . ALA A 1 212 ? -10.229 -3.721 12.352 1.00 93.50 212 ALA A N 1
ATOM 1656 C CA . ALA A 1 212 ? -11.094 -3.620 13.523 1.00 93.50 212 ALA A CA 1
ATOM 1657 C C . ALA A 1 212 ? -11.712 -4.979 13.880 1.00 93.50 212 ALA A C 1
ATOM 1659 O O . ALA A 1 212 ? -11.712 -5.368 15.048 1.00 93.50 212 ALA A O 1
ATOM 1660 N N . MET A 1 213 ? -12.184 -5.730 12.880 1.00 93.06 213 MET A N 1
ATOM 1661 C CA . MET A 1 213 ? -12.697 -7.086 13.067 1.00 93.06 213 MET A CA 1
ATOM 1662 C C . MET A 1 213 ? -11.623 -8.002 13.666 1.00 93.06 213 MET A C 1
ATOM 1664 O O . MET A 1 213 ? -11.869 -8.620 14.701 1.00 93.06 213 MET A O 1
ATOM 1668 N N . LEU A 1 214 ? -10.426 -8.050 13.079 1.00 94.31 214 LEU A N 1
ATOM 1669 C CA . LEU A 1 214 ? -9.321 -8.885 13.567 1.00 94.31 214 LEU A CA 1
ATOM 1670 C C . LEU A 1 214 ? -8.860 -8.474 14.977 1.00 94.31 214 LEU A C 1
ATOM 1672 O O . LEU A 1 214 ? -8.691 -9.332 15.843 1.00 94.31 214 LEU A O 1
ATOM 1676 N N . GLY A 1 215 ? -8.752 -7.170 15.247 1.00 91.94 215 GLY A N 1
ATOM 1677 C CA . GLY A 1 215 ? -8.448 -6.630 16.576 1.00 91.94 215 GLY A CA 1
ATOM 1678 C C . GLY A 1 215 ? -9.529 -6.933 17.618 1.00 91.94 215 GLY A C 1
ATOM 1679 O O . GLY A 1 215 ? -9.227 -7.122 18.793 1.00 91.94 215 GLY A O 1
ATOM 1680 N N . SER A 1 216 ? -10.792 -7.061 17.205 1.00 89.94 216 SER A N 1
ATOM 1681 C CA . SER A 1 216 ? -11.885 -7.434 18.111 1.00 89.94 216 SER A CA 1
ATOM 1682 C C . SER A 1 216 ? -11.873 -8.910 18.508 1.00 89.94 216 SER A C 1
ATOM 1684 O O . SER A 1 216 ? -12.482 -9.270 19.518 1.00 89.94 216 SER A O 1
ATOM 1686 N N . LEU A 1 217 ? -11.196 -9.779 17.748 1.00 90.56 217 LEU A N 1
ATOM 1687 C CA . LEU A 1 217 ? -11.122 -11.213 18.041 1.00 90.56 217 LEU A CA 1
ATOM 1688 C C . LEU A 1 217 ? -10.108 -11.522 19.142 1.00 90.56 217 LEU A C 1
ATOM 1690 O O . LEU A 1 217 ? -10.329 -12.436 19.937 1.00 90.56 217 LEU A O 1
ATOM 1694 N N . VAL A 1 218 ? -9.041 -10.732 19.248 1.00 90.88 218 VAL A N 1
ATOM 1695 C CA . VAL A 1 218 ? -8.029 -10.920 20.289 1.00 90.88 218 VAL A CA 1
ATOM 1696 C C . VAL A 1 218 ? -8.516 -10.422 21.651 1.00 90.88 218 VAL A C 1
ATOM 1698 O O . VAL A 1 218 ? -9.456 -9.633 21.765 1.00 90.88 218 VAL A O 1
ATOM 1701 N N . THR A 1 219 ? -7.918 -10.945 22.715 1.00 85.88 219 THR A N 1
ATOM 1702 C CA . THR A 1 219 ? -8.173 -10.532 24.110 1.00 85.88 219 THR A CA 1
ATOM 1703 C C . THR A 1 219 ? -6.973 -9.832 24.733 1.00 85.88 219 THR A C 1
ATOM 1705 O O . THR A 1 219 ? -7.083 -9.261 25.815 1.00 85.88 219 THR A O 1
ATOM 1708 N N . ARG A 1 220 ? -5.829 -9.887 24.052 1.00 86.88 220 ARG A N 1
ATOM 1709 C CA . ARG A 1 220 ? -4.534 -9.408 24.506 1.00 86.88 220 ARG A CA 1
ATOM 1710 C C . ARG A 1 220 ? -3.875 -8.606 23.400 1.00 86.88 220 ARG A C 1
ATOM 1712 O O . ARG A 1 220 ? -3.880 -9.026 22.243 1.00 86.88 220 ARG A O 1
ATOM 1719 N N . ILE A 1 221 ? -3.293 -7.468 23.768 1.00 88.69 221 ILE A N 1
ATOM 1720 C CA . ILE A 1 221 ? -2.643 -6.573 22.809 1.00 88.69 221 ILE A CA 1
ATOM 1721 C C . ILE A 1 221 ? -1.414 -7.228 22.167 1.00 88.69 221 ILE A C 1
ATOM 1723 O O . ILE A 1 221 ? -1.120 -6.981 21.001 1.00 88.69 221 ILE A O 1
ATOM 1727 N N . GLU A 1 222 ? -0.739 -8.127 22.887 1.00 89.75 222 GLU A N 1
ATOM 1728 C CA . GLU A 1 222 ? 0.452 -8.808 22.377 1.00 89.75 222 GLU A CA 1
ATOM 1729 C C . GLU A 1 222 ? 0.131 -9.777 21.226 1.00 89.75 222 GLU A C 1
ATOM 1731 O O . GLU A 1 222 ? 1.011 -10.095 20.430 1.00 89.75 222 GLU A O 1
ATOM 1736 N N . ASP A 1 223 ? -1.130 -10.205 21.105 1.00 93.44 223 ASP A N 1
ATOM 1737 C CA . ASP A 1 223 ? -1.578 -11.134 20.065 1.00 93.44 223 ASP A CA 1
ATOM 1738 C C . ASP A 1 223 ? -2.129 -10.398 18.823 1.00 93.44 223 ASP A C 1
ATOM 1740 O O . ASP A 1 223 ? -2.392 -11.029 17.796 1.00 93.44 223 ASP A O 1
ATOM 1744 N N . VAL A 1 224 ? -2.266 -9.061 18.872 1.00 94.19 224 VAL A N 1
ATOM 1745 C CA . VAL A 1 224 ? -2.789 -8.239 17.759 1.00 94.19 224 VAL A CA 1
ATOM 1746 C C . VAL A 1 224 ? -1.954 -8.422 16.502 1.00 94.19 224 VAL A C 1
ATOM 1748 O O . VAL A 1 224 ? -2.514 -8.648 15.433 1.00 94.19 224 VAL A O 1
ATOM 1751 N N . GLY A 1 225 ? -0.624 -8.370 16.630 1.00 93.19 225 GLY A N 1
ATOM 1752 C CA . GLY A 1 225 ? 0.290 -8.498 15.493 1.00 93.19 225 GLY A CA 1
ATOM 1753 C C . GLY A 1 225 ? 0.118 -9.822 14.741 1.00 93.19 225 GLY A C 1
ATOM 1754 O O . GLY A 1 225 ? 0.158 -9.846 13.513 1.00 93.19 225 GLY A O 1
ATOM 1755 N N . LEU A 1 226 ? -0.151 -10.914 15.467 1.00 94.50 226 LEU A N 1
ATOM 1756 C CA . LEU A 1 226 ? -0.442 -12.217 14.865 1.00 94.50 226 LEU A CA 1
ATOM 1757 C C . LEU A 1 226 ? -1.827 -12.240 14.206 1.00 94.50 226 LEU A C 1
ATOM 1759 O O . LEU A 1 226 ? -1.975 -12.792 13.117 1.00 94.50 226 LEU A O 1
ATOM 1763 N N . ALA A 1 227 ? -2.827 -11.612 14.826 1.00 94.38 227 ALA A N 1
ATOM 1764 C CA . ALA A 1 227 ? -4.191 -11.572 14.302 1.00 94.38 227 ALA A CA 1
ATOM 1765 C C . ALA A 1 227 ? -4.324 -10.749 13.011 1.00 94.38 227 ALA A C 1
ATOM 1767 O O . ALA A 1 227 ? -5.065 -11.143 12.113 1.00 94.38 227 ALA A O 1
ATOM 1768 N N . VAL A 1 228 ? -3.601 -9.633 12.891 1.00 95.56 228 VAL A N 1
ATOM 1769 C CA . VAL A 1 228 ? -3.615 -8.778 11.687 1.00 95.56 228 VAL A CA 1
ATOM 1770 C C . VAL A 1 228 ? -2.658 -9.251 10.590 1.00 95.56 228 VAL A C 1
ATOM 1772 O O . VAL A 1 228 ? -2.721 -8.759 9.465 1.00 95.56 228 VAL A O 1
ATOM 1775 N N . GLY A 1 229 ? -1.806 -10.242 10.871 1.00 94.38 229 GLY A N 1
ATOM 1776 C CA . GLY A 1 229 ? -0.853 -10.810 9.913 1.00 94.38 229 GLY A CA 1
ATOM 1777 C C . GLY A 1 229 ? -1.471 -11.225 8.566 1.00 94.38 229 GLY A C 1
ATOM 1778 O O . GLY A 1 229 ? -0.960 -10.799 7.529 1.00 94.38 229 GLY A O 1
ATOM 1779 N N . PRO A 1 230 ? -2.589 -11.981 8.537 1.00 93.75 230 PRO A N 1
ATOM 1780 C CA . PRO A 1 230 ? -3.257 -12.353 7.288 1.00 93.75 230 PRO A CA 1
ATOM 1781 C C . PRO A 1 230 ? -3.729 -11.150 6.464 1.00 93.75 230 PRO A C 1
ATOM 1783 O O . PRO A 1 230 ? -3.596 -11.155 5.244 1.00 93.75 230 PRO A O 1
ATOM 1786 N N . MET A 1 231 ? -4.231 -10.097 7.118 1.00 94.38 231 MET A N 1
ATOM 1787 C CA . MET A 1 231 ? -4.605 -8.851 6.445 1.00 94.38 231 MET A CA 1
ATOM 1788 C C . MET A 1 231 ? -3.375 -8.167 5.847 1.00 94.38 231 MET A C 1
ATOM 1790 O O . MET A 1 231 ? -3.407 -7.782 4.681 1.00 94.38 231 MET A O 1
ATOM 1794 N N . ASN A 1 232 ? -2.284 -8.053 6.610 1.00 93.69 232 ASN A N 1
ATOM 1795 C CA . ASN A 1 232 ? -1.047 -7.444 6.121 1.00 93.69 232 ASN A CA 1
ATOM 1796 C C . ASN A 1 232 ? -0.504 -8.199 4.896 1.00 93.69 232 ASN A C 1
ATOM 1798 O O . ASN A 1 232 ? -0.093 -7.575 3.922 1.00 93.69 232 ASN A O 1
ATOM 1802 N N . MET A 1 233 ? -0.559 -9.535 4.906 1.00 93.00 233 MET A N 1
ATOM 1803 C CA . MET A 1 233 ? -0.169 -10.359 3.758 1.00 93.00 233 MET A CA 1
ATOM 1804 C C . MET A 1 233 ? -1.044 -10.077 2.530 1.00 93.00 233 MET A C 1
ATOM 1806 O O . MET A 1 233 ? -0.527 -9.975 1.421 1.00 93.00 233 MET A O 1
ATOM 1810 N N . LEU A 1 234 ? -2.350 -9.896 2.728 1.00 92.25 234 LEU A N 1
ATOM 1811 C CA . LEU A 1 234 ? -3.291 -9.536 1.666 1.00 92.25 234 LEU A CA 1
ATOM 1812 C C . LEU A 1 234 ? -2.937 -8.175 1.039 1.00 92.25 234 LEU A C 1
ATOM 1814 O O . LEU A 1 234 ? -2.878 -8.058 -0.183 1.00 92.25 234 LEU A O 1
ATOM 1818 N N . VAL A 1 235 ? -2.610 -7.178 1.866 1.00 91.56 235 VAL A N 1
ATOM 1819 C CA . VAL A 1 235 ? -2.182 -5.837 1.422 1.00 91.56 235 VAL A CA 1
ATOM 1820 C C . VAL A 1 235 ? -0.852 -5.888 0.657 1.00 91.56 235 VAL A C 1
ATOM 1822 O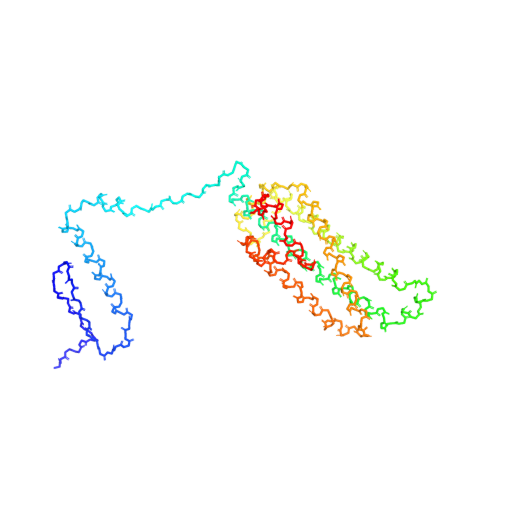 O . VAL A 1 235 ? -0.697 -5.212 -0.358 1.00 91.56 235 VAL A O 1
ATOM 1825 N N . ILE A 1 236 ? 0.100 -6.715 1.098 1.00 92.31 236 ILE A N 1
ATOM 1826 C CA . ILE A 1 236 ? 1.377 -6.916 0.394 1.00 92.31 236 ILE A CA 1
ATOM 1827 C C . ILE A 1 236 ? 1.142 -7.567 -0.971 1.00 92.31 236 ILE A C 1
ATOM 1829 O O . ILE A 1 236 ? 1.683 -7.102 -1.972 1.00 92.31 236 ILE A O 1
ATOM 1833 N N . LEU A 1 237 ? 0.316 -8.615 -1.036 1.00 90.50 237 LEU A N 1
ATOM 1834 C CA . LEU A 1 237 ? -0.044 -9.249 -2.305 1.00 90.50 237 LEU A CA 1
ATOM 1835 C C . LEU A 1 237 ? -0.737 -8.260 -3.244 1.00 90.50 237 LEU A C 1
ATOM 1837 O O . LEU A 1 237 ? -0.436 -8.252 -4.435 1.00 90.50 237 LEU A O 1
ATOM 1841 N N . ALA A 1 238 ? -1.604 -7.398 -2.706 1.00 87.44 238 ALA A N 1
ATOM 1842 C CA . ALA A 1 238 ? -2.257 -6.352 -3.479 1.00 87.44 238 ALA A CA 1
ATOM 1843 C C . ALA A 1 238 ? -1.226 -5.433 -4.130 1.00 87.44 238 ALA A C 1
ATOM 1845 O O . ALA A 1 238 ? -1.266 -5.273 -5.346 1.00 87.44 238 ALA A O 1
ATOM 1846 N N . LEU A 1 239 ? -0.267 -4.928 -3.345 1.00 87.94 239 LEU A N 1
ATOM 1847 C CA . LEU A 1 239 ? 0.809 -4.064 -3.830 1.00 87.94 239 LEU A CA 1
ATOM 1848 C C . LEU A 1 239 ? 1.634 -4.742 -4.931 1.00 87.94 239 LEU A C 1
ATOM 1850 O O . LEU A 1 239 ? 1.882 -4.132 -5.968 1.00 87.94 239 LEU A O 1
ATOM 1854 N N . LEU A 1 240 ? 2.046 -5.997 -4.727 1.00 88.25 240 LEU A N 1
ATOM 1855 C CA . LEU A 1 240 ? 2.846 -6.728 -5.714 1.00 88.25 240 LEU A CA 1
ATOM 1856 C C . LEU A 1 240 ? 2.0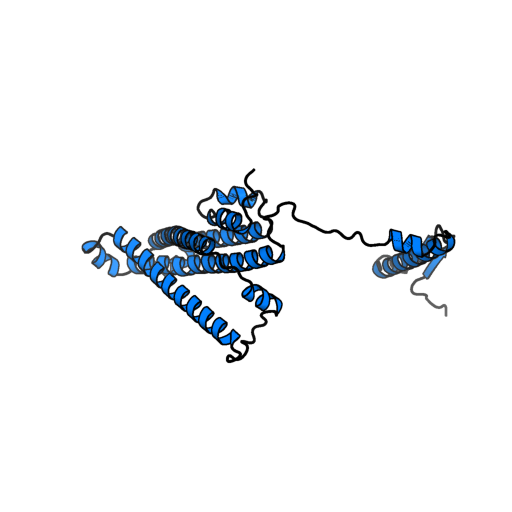98 -6.895 -7.040 1.00 88.25 240 LEU A C 1
ATOM 1858 O O . LEU A 1 240 ? 2.690 -6.701 -8.103 1.00 88.25 240 LEU A O 1
ATOM 1862 N N . ILE A 1 241 ? 0.799 -7.207 -6.984 1.00 85.25 241 ILE A N 1
ATOM 1863 C CA . ILE A 1 241 ? -0.022 -7.295 -8.193 1.00 85.25 241 ILE A CA 1
ATOM 1864 C C . ILE A 1 241 ? -0.161 -5.912 -8.839 1.00 85.25 241 ILE A C 1
ATOM 1866 O O . ILE A 1 241 ? 0.032 -5.811 -10.045 1.00 85.25 241 ILE A O 1
ATOM 1870 N N . SER A 1 242 ? -0.398 -4.843 -8.070 1.00 83.44 242 SER A N 1
ATOM 1871 C CA . SER A 1 242 ? -0.484 -3.474 -8.606 1.00 83.44 242 SER A CA 1
ATOM 1872 C C . SER A 1 242 ? 0.793 -3.059 -9.342 1.00 83.44 242 SER A C 1
ATOM 1874 O O . SER A 1 242 ? 0.723 -2.486 -10.428 1.00 83.44 242 SER A O 1
ATOM 1876 N N . MET A 1 243 ? 1.967 -3.365 -8.776 1.00 82.69 243 MET A N 1
ATOM 1877 C CA . MET A 1 243 ? 3.254 -3.055 -9.408 1.00 82.69 243 MET A CA 1
ATOM 1878 C C . MET A 1 243 ? 3.462 -3.857 -10.696 1.00 82.69 243 MET A C 1
ATOM 1880 O O . MET A 1 243 ? 3.938 -3.313 -11.689 1.00 82.69 243 MET A O 1
ATOM 1884 N N . PHE A 1 244 ? 3.069 -5.132 -10.711 1.00 82.88 244 PHE A N 1
ATOM 1885 C CA . PHE A 1 244 ? 3.128 -5.948 -11.921 1.00 82.88 244 PHE A CA 1
ATOM 1886 C C . PHE A 1 244 ? 2.172 -5.431 -13.009 1.00 82.88 244 PHE A C 1
ATOM 1888 O O . PHE A 1 244 ? 2.555 -5.325 -14.176 1.00 82.88 244 PHE A O 1
ATOM 1895 N N . SER A 1 245 ? 0.951 -5.056 -12.621 1.00 79.94 245 SER A N 1
ATOM 1896 C CA . SER A 1 245 ? -0.073 -4.515 -13.516 1.00 79.94 245 SER A CA 1
ATOM 1897 C C . SER A 1 245 ? 0.323 -3.174 -14.137 1.00 79.94 245 SER A C 1
ATOM 1899 O O . SER A 1 245 ? -0.065 -2.904 -15.268 1.00 79.94 245 SER A O 1
ATOM 1901 N N . LEU A 1 246 ? 1.136 -2.356 -13.459 1.00 76.50 246 LEU A N 1
ATOM 1902 C CA . LEU A 1 246 ? 1.658 -1.106 -14.028 1.00 76.50 246 LEU A CA 1
ATOM 1903 C C . LEU A 1 246 ? 2.604 -1.313 -15.206 1.00 76.50 246 LEU A C 1
ATOM 1905 O O . LEU A 1 246 ? 2.560 -0.533 -16.157 1.00 76.50 246 LEU A O 1
ATOM 1909 N N . GLY A 1 247 ? 3.463 -2.331 -15.126 1.00 74.94 247 GLY A N 1
ATOM 1910 C CA . GLY A 1 247 ? 4.384 -2.682 -16.205 1.00 74.94 247 GLY A CA 1
ATOM 1911 C C . GLY A 1 247 ? 3.710 -3.464 -17.332 1.00 74.94 247 GLY A C 1
ATOM 1912 O O . GLY A 1 247 ? 4.112 -3.334 -18.482 1.00 74.94 247 GLY A O 1
ATOM 1913 N N . ASN A 1 248 ? 2.675 -4.252 -17.016 1.00 75.94 248 ASN A N 1
ATOM 1914 C CA . ASN A 1 248 ? 1.934 -5.064 -17.985 1.00 75.94 248 ASN A CA 1
ATOM 1915 C C . ASN A 1 248 ? 0.410 -4.982 -17.758 1.00 75.94 248 ASN A C 1
ATOM 1917 O O . ASN A 1 248 ? -0.189 -5.927 -17.227 1.00 75.94 248 ASN A O 1
ATOM 1921 N N . PRO A 1 249 ? -0.250 -3.890 -18.191 1.00 70.00 249 PRO A N 1
ATOM 1922 C CA . PRO A 1 249 ? -1.683 -3.693 -17.958 1.00 70.00 249 PRO A CA 1
ATOM 1923 C C . PRO A 1 249 ? -2.561 -4.791 -18.573 1.00 70.00 249 PRO A C 1
ATOM 1925 O O . PRO A 1 249 ? -3.536 -5.212 -17.960 1.00 70.00 249 PRO A O 1
ATOM 1928 N N . SER A 1 250 ? -2.176 -5.323 -19.737 1.00 71.94 250 SER A N 1
ATOM 1929 C CA . SER A 1 250 ? -2.948 -6.329 -20.488 1.00 71.94 250 SER A CA 1
ATOM 1930 C C . SER A 1 250 ? -2.796 -7.766 -19.974 1.00 71.94 250 SER A C 1
ATOM 1932 O O . SER A 1 250 ? -3.313 -8.704 -20.582 1.00 71.94 250 SER A O 1
ATOM 1934 N N . ALA A 1 251 ? -2.050 -7.984 -18.889 1.00 76.50 251 ALA A N 1
ATOM 1935 C CA . ALA A 1 251 ? -1.860 -9.321 -18.346 1.00 76.50 251 ALA A CA 1
ATOM 1936 C C . ALA A 1 251 ? -3.159 -9.866 -17.733 1.00 76.50 251 ALA A C 1
ATOM 1938 O O . ALA A 1 251 ? -3.864 -9.173 -17.003 1.00 76.50 251 ALA A O 1
ATOM 1939 N N . THR A 1 252 ? -3.427 -11.160 -17.930 1.00 79.12 252 THR A N 1
ATOM 1940 C CA . THR A 1 252 ? -4.623 -11.836 -17.392 1.00 79.12 252 THR A CA 1
ATOM 1941 C C . THR A 1 252 ? -4.756 -11.697 -15.872 1.00 79.12 252 THR A C 1
ATOM 1943 O O . THR A 1 252 ? -5.868 -11.626 -15.354 1.00 79.12 252 THR A O 1
ATOM 1946 N N . ILE A 1 253 ? -3.636 -11.620 -15.143 1.00 75.62 253 ILE A N 1
ATOM 1947 C CA . ILE A 1 253 ? -3.645 -11.413 -13.689 1.00 75.62 253 ILE A CA 1
ATOM 1948 C C . ILE A 1 253 ? -4.240 -10.054 -13.300 1.00 75.62 253 ILE A C 1
ATOM 1950 O O . ILE A 1 253 ? -4.946 -9.993 -12.298 1.00 75.62 253 ILE A O 1
ATOM 1954 N N . THR A 1 254 ? -4.033 -9.004 -14.102 1.00 74.31 254 THR A N 1
ATOM 1955 C CA . THR A 1 254 ? -4.614 -7.670 -13.883 1.00 74.31 254 THR A CA 1
ATOM 1956 C C . THR A 1 254 ? -6.136 -7.737 -13.983 1.00 74.31 254 THR A C 1
ATOM 1958 O O . THR A 1 254 ? -6.834 -7.328 -13.057 1.00 74.31 254 THR A O 1
ATOM 1961 N N . THR A 1 255 ? -6.652 -8.371 -15.040 1.00 73.69 255 THR A N 1
ATOM 1962 C CA . THR A 1 255 ? -8.096 -8.536 -15.264 1.00 73.69 255 THR A CA 1
ATOM 1963 C C . THR A 1 255 ? -8.764 -9.410 -14.203 1.00 73.69 255 THR A C 1
ATOM 1965 O O . THR A 1 255 ? -9.841 -9.088 -13.723 1.00 73.69 255 THR A O 1
ATOM 1968 N N . VAL A 1 256 ? -8.154 -10.528 -13.797 1.00 78.19 256 VAL A N 1
ATOM 1969 C CA . VAL A 1 256 ? -8.753 -11.399 -12.766 1.00 78.19 256 VAL A CA 1
ATOM 1970 C C . VAL A 1 256 ? -8.797 -10.692 -11.413 1.00 78.19 256 VAL A C 1
ATOM 1972 O O . VAL A 1 256 ? -9.780 -10.787 -10.676 1.00 78.19 256 VAL A O 1
ATOM 1975 N N . THR A 1 257 ? -7.725 -9.977 -11.089 1.00 76.56 257 THR A N 1
ATOM 1976 C CA . THR A 1 257 ? -7.562 -9.306 -9.804 1.00 76.56 257 THR A CA 1
ATOM 1977 C C . THR A 1 257 ? -8.530 -8.129 -9.654 1.00 76.56 257 THR A C 1
ATOM 1979 O O . THR A 1 257 ? -8.988 -7.867 -8.542 1.00 76.56 257 THR A O 1
ATOM 1982 N N . SER A 1 258 ? -8.932 -7.482 -10.753 1.00 71.81 258 SER A N 1
ATOM 1983 C CA . SER A 1 258 ? -9.909 -6.391 -10.706 1.00 71.81 258 SER A CA 1
ATOM 1984 C C . SER A 1 258 ? -11.297 -6.817 -10.227 1.00 71.81 258 SER A C 1
ATOM 1986 O O . SER A 1 258 ? -12.013 -6.003 -9.653 1.00 71.81 258 SER A O 1
ATOM 1988 N N . TYR A 1 259 ? -11.671 -8.094 -10.357 1.00 74.75 259 TYR A N 1
ATOM 1989 C CA . TYR A 1 259 ? -12.953 -8.599 -9.849 1.00 74.75 259 TYR A CA 1
ATOM 1990 C C . TYR A 1 259 ? -12.975 -8.850 -8.337 1.00 74.75 259 TYR A C 1
ATOM 1992 O O . TYR A 1 259 ? -14.046 -9.050 -7.759 1.00 74.75 259 TYR A O 1
ATOM 2000 N N . ILE A 1 260 ? -11.817 -8.870 -7.678 1.00 79.50 260 ILE A N 1
ATOM 2001 C CA . ILE A 1 260 ? -11.720 -9.179 -6.253 1.00 79.50 260 ILE A CA 1
ATOM 2002 C C . ILE A 1 260 ? -11.730 -7.861 -5.463 1.00 79.50 260 ILE A C 1
ATOM 2004 O O . ILE A 1 260 ? -10.820 -7.054 -5.636 1.00 79.50 260 ILE A O 1
ATOM 2008 N N . PRO A 1 261 ? -12.677 -7.643 -4.527 1.00 73.50 261 PRO A N 1
ATOM 2009 C CA . PRO A 1 261 ? -12.825 -6.364 -3.822 1.00 73.50 261 PRO A CA 1
ATOM 2010 C C . PRO A 1 261 ? -11.550 -5.847 -3.141 1.00 73.50 261 PRO A C 1
ATOM 2012 O O . PRO A 1 261 ? -11.275 -4.652 -3.170 1.00 73.50 261 PRO A O 1
ATOM 2015 N N . PHE A 1 262 ? -10.739 -6.744 -2.572 1.00 77.06 262 PHE A N 1
ATOM 2016 C CA . PHE A 1 262 ? -9.474 -6.397 -1.907 1.00 77.06 262 PHE A CA 1
ATOM 2017 C C . PHE A 1 262 ? -8.391 -5.878 -2.855 1.00 77.06 262 PHE A C 1
ATOM 2019 O O . PHE A 1 262 ? -7.454 -5.213 -2.413 1.00 77.06 262 PHE A O 1
ATOM 2026 N N . PHE A 1 263 ? -8.538 -6.160 -4.146 1.00 75.06 263 PHE A N 1
ATOM 2027 C CA . PHE A 1 263 ? -7.604 -5.767 -5.186 1.00 75.06 263 PHE A CA 1
ATOM 2028 C C . PHE A 1 263 ? -8.246 -4.868 -6.264 1.00 75.06 263 PHE A C 1
ATOM 2030 O O . PHE A 1 263 ? -7.586 -4.491 -7.227 1.00 75.06 263 PHE A O 1
ATOM 2037 N N . TYR A 1 264 ? -9.512 -4.469 -6.083 1.00 60.59 264 TYR A N 1
ATOM 2038 C CA . TYR A 1 264 ? -10.319 -3.696 -7.039 1.00 60.59 264 TYR A CA 1
ATOM 2039 C C . TYR A 1 264 ? -9.727 -2.319 -7.388 1.00 60.59 264 TYR A C 1
ATOM 2041 O O . TYR A 1 264 ? -9.972 -1.779 -8.465 1.00 60.59 264 TYR A O 1
ATOM 2049 N N . ALA A 1 265 ? -8.895 -1.753 -6.507 1.00 54.31 265 ALA A N 1
ATOM 2050 C CA . ALA A 1 265 ? -8.178 -0.506 -6.776 1.00 54.31 265 ALA A CA 1
ATOM 2051 C C . ALA A 1 265 ? -7.219 -0.601 -7.988 1.00 54.31 265 ALA A C 1
ATOM 2053 O O . ALA A 1 265 ? -6.793 0.437 -8.489 1.00 54.31 265 ALA A O 1
ATOM 2054 N N . ASN A 1 266 ? -6.927 -1.818 -8.477 1.00 55.69 266 ASN A N 1
ATOM 2055 C CA . ASN A 1 266 ? -5.933 -2.118 -9.512 1.00 55.69 266 ASN A CA 1
ATOM 2056 C C . ASN A 1 266 ? -6.365 -1.919 -10.975 1.00 55.69 266 ASN A C 1
ATOM 2058 O O . ASN A 1 266 ? -5.536 -2.111 -11.854 1.00 55.69 266 ASN A O 1
ATOM 2062 N N . ASP A 1 267 ? -7.606 -1.527 -11.270 1.00 53.75 267 ASP A N 1
ATOM 2063 C CA . ASP A 1 267 ? -8.095 -1.469 -12.667 1.00 53.75 267 ASP A CA 1
ATOM 2064 C C . ASP A 1 267 ? -8.493 -0.055 -13.109 1.00 53.75 267 ASP A C 1
ATOM 2066 O O . ASP A 1 267 ? -8.053 0.462 -14.134 1.00 53.75 267 ASP A O 1
ATOM 2070 N N . TYR A 1 268 ? -9.265 0.650 -12.284 1.00 50.34 268 TYR A N 1
ATOM 2071 C CA . TYR A 1 268 ? -9.845 1.944 -12.663 1.00 50.34 268 TYR A CA 1
ATOM 2072 C C . TYR A 1 268 ? -8.897 3.132 -12.510 1.00 50.34 268 TYR A C 1
ATOM 2074 O O . TYR A 1 268 ? -8.984 4.087 -13.280 1.00 50.34 268 TYR A O 1
ATOM 2082 N N . VAL A 1 269 ? -7.968 3.079 -11.549 1.00 50.84 269 VAL A N 1
ATOM 2083 C CA . VAL A 1 269 ? -6.868 4.053 -11.504 1.00 50.84 269 VAL A CA 1
ATOM 2084 C C . VAL A 1 269 ? -6.041 3.901 -12.787 1.00 50.84 269 VAL A C 1
ATOM 2086 O O . VAL A 1 269 ? -5.752 4.867 -13.471 1.00 50.84 269 VAL A O 1
ATOM 2089 N N . PHE A 1 270 ? -5.764 2.678 -13.215 1.00 54.22 270 PHE A N 1
ATOM 2090 C CA . PHE A 1 270 ? -4.856 2.396 -14.324 1.00 54.22 270 PHE A CA 1
ATOM 2091 C C . PHE A 1 270 ? -5.491 2.713 -15.683 1.00 54.22 270 PHE A C 1
ATOM 2093 O O . PHE A 1 270 ? -4.876 3.386 -16.504 1.00 54.22 270 PHE A O 1
ATOM 2100 N N . THR A 1 271 ? -6.757 2.354 -15.892 1.00 55.31 271 THR A N 1
ATOM 2101 C CA . THR A 1 271 ? -7.498 2.687 -17.124 1.00 55.31 271 THR A CA 1
ATOM 2102 C C . THR A 1 271 ? -7.799 4.183 -17.271 1.00 55.31 271 THR A C 1
ATOM 2104 O O . THR A 1 271 ? -7.865 4.680 -18.395 1.00 55.31 271 THR A O 1
ATOM 2107 N N . GLY A 1 272 ? -7.926 4.927 -16.165 1.00 53.16 272 GLY A N 1
ATOM 2108 C CA . GLY A 1 272 ? -8.035 6.390 -16.191 1.00 53.16 272 GLY A CA 1
ATOM 2109 C C . GLY A 1 272 ? -6.726 7.094 -16.579 1.00 53.16 272 GLY A C 1
ATOM 2110 O O . GLY A 1 272 ? -6.757 8.107 -17.275 1.00 53.16 272 GLY A O 1
ATOM 2111 N N . TRP A 1 273 ? -5.573 6.547 -16.175 1.00 50.72 273 TRP A N 1
ATOM 2112 C CA . TRP A 1 273 ? -4.250 7.121 -16.462 1.00 50.72 273 TRP A CA 1
ATOM 2113 C C . TRP A 1 273 ? -3.654 6.687 -17.815 1.00 50.72 273 TRP A C 1
ATOM 2115 O O . TRP A 1 273 ? -2.850 7.429 -18.374 1.00 50.72 273 TRP A O 1
ATOM 2125 N N . TYR A 1 274 ? -4.050 5.543 -18.377 1.00 49.00 274 TYR A N 1
ATOM 2126 C CA . TYR A 1 274 ? -3.558 5.071 -19.684 1.00 49.00 274 TYR A CA 1
ATOM 2127 C C . TYR A 1 274 ? -4.471 5.396 -20.873 1.00 49.00 274 TYR A C 1
ATOM 2129 O O . TYR A 1 274 ? -4.137 5.069 -22.007 1.00 49.00 274 TYR A O 1
ATOM 2137 N N . GLY A 1 275 ? -5.602 6.067 -20.637 1.00 46.22 275 GLY A N 1
ATOM 2138 C CA . GLY A 1 275 ? -6.619 6.256 -21.665 1.00 46.22 275 GLY A CA 1
ATOM 2139 C C . GLY A 1 275 ? -7.396 4.959 -21.912 1.00 46.22 275 GLY A C 1
ATOM 2140 O O . GLY A 1 275 ? -6.876 3.847 -21.828 1.00 46.22 275 GLY A O 1
ATOM 2141 N N . ARG A 1 276 ? -8.699 5.084 -22.169 1.00 45.38 276 ARG A N 1
ATOM 2142 C CA . ARG A 1 276 ? -9.582 3.937 -22.416 1.00 45.38 276 ARG A CA 1
ATOM 2143 C C . ARG A 1 276 ? -9.184 3.229 -23.714 1.00 45.38 276 ARG A C 1
ATOM 2145 O O . ARG A 1 276 ? -9.684 3.587 -24.772 1.00 45.38 276 ARG A O 1
ATOM 2152 N N . SER A 1 277 ? -8.369 2.186 -23.626 1.00 38.22 277 SER A N 1
ATOM 2153 C CA . SER A 1 277 ? -8.126 1.271 -24.753 1.00 38.22 277 SER A CA 1
ATOM 2154 C C . SER A 1 277 ? -8.035 -0.207 -24.354 1.00 38.22 277 SER A C 1
ATOM 2156 O O . SER A 1 277 ? -7.746 -1.044 -25.198 1.00 38.22 277 SER A O 1
ATOM 2158 N N . VAL A 1 278 ? -8.354 -0.569 -23.102 1.00 37.25 278 VAL A N 1
ATOM 2159 C CA . VAL A 1 278 ? -8.259 -1.967 -22.609 1.00 37.25 278 VAL A CA 1
ATOM 2160 C C . VAL A 1 278 ? -9.629 -2.611 -22.341 1.00 37.25 278 VAL A C 1
ATOM 2162 O O . VAL A 1 278 ? -9.747 -3.581 -21.607 1.00 37.25 278 VAL A O 1
ATOM 2165 N N . LEU A 1 279 ? -10.700 -2.104 -22.952 1.00 31.89 279 LEU A N 1
ATOM 2166 C CA . LEU A 1 279 ? -11.997 -2.791 -22.931 1.00 31.89 279 LEU A CA 1
ATOM 2167 C C . LEU A 1 279 ? -12.617 -2.845 -24.325 1.00 31.89 279 LEU A C 1
ATOM 2169 O O . LEU A 1 279 ? -13.662 -2.230 -24.534 1.00 31.89 279 LEU A O 1
ATOM 2173 N N . ILE A 1 280 ? -11.964 -3.576 -25.238 1.00 32.72 280 ILE A N 1
ATOM 2174 C CA . ILE A 1 280 ? -12.588 -4.506 -26.202 1.00 32.72 280 ILE A CA 1
ATOM 2175 C C . ILE A 1 280 ? -11.624 -5.677 -26.414 1.00 32.72 280 ILE A C 1
ATOM 2177 O O . ILE A 1 280 ? -10.432 -5.400 -26.668 1.00 32.72 280 ILE A O 1
#